Protein AF-A0A059LPT0-F1 (afdb_monomer_lite)

Structure (mmCIF, N/CA/C/O backbone):
data_AF-A0A059LPT0-F1
#
_entry.id   AF-A0A059LPT0-F1
#
loop_
_atom_site.group_PDB
_atom_site.id
_atom_site.type_symbol
_atom_site.label_atom_id
_atom_site.label_alt_id
_atom_site.label_comp_id
_atom_site.label_asym_id
_atom_site.label_entity_id
_atom_site.label_seq_id
_atom_site.pdbx_PDB_ins_code
_atom_site.Cartn_x
_atom_site.Cartn_y
_atom_site.Cartn_z
_atom_site.occupancy
_atom_site.B_iso_or_equiv
_atom_site.auth_seq_id
_atom_site.auth_comp_id
_atom_site.auth_asym_id
_atom_site.auth_atom_id
_atom_site.pdbx_PDB_model_num
ATOM 1 N N . ARG A 1 1 ? 20.132 -12.603 4.589 1.00 50.97 1 ARG A N 1
ATOM 2 C CA . ARG A 1 1 ? 19.919 -12.322 3.145 1.00 50.97 1 ARG A CA 1
ATOM 3 C C . ARG A 1 1 ? 18.981 -11.129 3.026 1.00 50.97 1 ARG A C 1
ATOM 5 O O . ARG A 1 1 ? 18.041 -11.072 3.808 1.00 50.97 1 ARG A O 1
ATOM 12 N N . ARG A 1 2 ? 19.249 -10.181 2.118 1.00 60.22 2 ARG A N 1
ATOM 13 C CA . ARG A 1 2 ? 18.289 -9.106 1.809 1.00 60.22 2 ARG A CA 1
ATOM 14 C C . ARG A 1 2 ? 17.026 -9.736 1.197 1.00 60.22 2 ARG A C 1
ATOM 16 O O . ARG A 1 2 ? 17.188 -10.686 0.426 1.00 60.22 2 ARG A O 1
ATOM 23 N N . PRO A 1 3 ? 15.814 -9.301 1.574 1.00 64.12 3 PRO A N 1
ATOM 24 C CA . PRO A 1 3 ? 14.598 -9.810 0.954 1.00 64.12 3 PRO A CA 1
ATOM 25 C C . PRO A 1 3 ? 14.609 -9.457 -0.539 1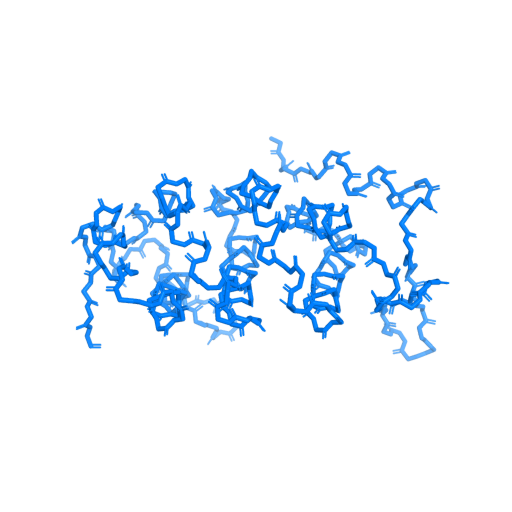.00 64.12 3 PRO A C 1
ATOM 27 O O . PRO A 1 3 ? 15.073 -8.388 -0.922 1.00 64.12 3 PRO A O 1
ATOM 30 N N . ARG A 1 4 ? 14.160 -10.393 -1.373 1.00 75.44 4 ARG A N 1
ATOM 31 C CA . ARG A 1 4 ? 13.945 -10.211 -2.811 1.00 75.44 4 ARG A CA 1
ATOM 32 C C . ARG A 1 4 ? 12.543 -10.698 -3.126 1.00 75.44 4 ARG A C 1
ATOM 34 O O . ARG A 1 4 ? 12.090 -11.663 -2.505 1.00 75.44 4 ARG A O 1
ATOM 41 N N . SER A 1 5 ? 11.884 -10.027 -4.057 1.00 83.56 5 SER A N 1
ATOM 42 C CA . SER A 1 5 ? 10.592 -10.466 -4.563 1.00 83.56 5 SER A CA 1
ATOM 43 C C . SER A 1 5 ? 10.784 -11.802 -5.276 1.00 83.56 5 SER A C 1
ATOM 45 O O . SER A 1 5 ? 11.776 -12.012 -5.982 1.00 83.56 5 SER A O 1
ATOM 47 N N . VAL A 1 6 ? 9.880 -12.749 -5.037 1.00 79.25 6 VAL A N 1
ATOM 48 C CA . VAL A 1 6 ? 9.962 -14.068 -5.683 1.00 79.25 6 VAL A CA 1
ATOM 49 C C . VAL A 1 6 ? 9.180 -14.048 -6.990 1.00 79.25 6 VAL A C 1
ATOM 51 O O . VAL A 1 6 ? 9.610 -14.658 -7.969 1.00 79.25 6 VAL A O 1
ATOM 54 N N . LEU A 1 7 ? 8.049 -13.341 -7.020 1.00 91.62 7 LEU A N 1
ATOM 55 C CA . LEU A 1 7 ? 7.150 -13.323 -8.163 1.00 91.62 7 LEU A CA 1
ATOM 56 C C . LEU A 1 7 ? 7.434 -12.131 -9.076 1.00 91.62 7 LEU A C 1
ATOM 58 O O . LEU A 1 7 ? 7.621 -12.332 -10.274 1.00 91.62 7 LEU A O 1
ATOM 62 N N . PHE A 1 8 ? 7.526 -10.918 -8.523 1.00 95.69 8 PHE A N 1
ATOM 63 C CA . PHE A 1 8 ? 7.706 -9.694 -9.313 1.00 95.69 8 PHE A CA 1
ATOM 64 C C . PHE A 1 8 ? 8.968 -9.730 -10.183 1.00 95.69 8 PHE A C 1
ATOM 66 O O . PHE A 1 8 ? 8.874 -9.642 -11.407 1.00 95.69 8 PHE A O 1
ATOM 73 N N . ARG A 1 9 ? 10.145 -9.930 -9.569 1.00 93.62 9 ARG A N 1
ATOM 74 C CA . ARG A 1 9 ? 11.428 -9.985 -10.288 1.00 93.62 9 ARG A CA 1
ATOM 75 C C . ARG A 1 9 ? 11.430 -11.088 -11.350 1.00 93.62 9 ARG A C 1
ATOM 77 O O . ARG A 1 9 ? 11.819 -10.838 -12.481 1.00 93.62 9 ARG A O 1
ATOM 84 N N . LYS A 1 10 ? 10.903 -12.274 -11.025 1.00 93.81 10 LYS A N 1
ATOM 85 C CA . LYS A 1 10 ? 10.808 -13.397 -11.971 1.00 93.81 10 LYS A CA 1
ATOM 86 C C . LYS A 1 10 ? 9.960 -13.060 -13.201 1.00 93.81 10 LYS A C 1
ATOM 88 O O . LYS A 1 10 ? 10.342 -13.430 -14.307 1.00 93.81 10 LYS A O 1
ATOM 93 N N . LEU A 1 11 ? 8.806 -12.419 -13.018 1.00 95.31 11 LEU A N 1
ATOM 94 C CA . LEU A 1 11 ? 7.931 -12.042 -14.131 1.00 95.31 11 LEU A CA 1
ATOM 95 C C . LEU A 1 11 ? 8.531 -10.905 -14.958 1.00 95.31 11 LEU A C 1
ATOM 97 O O . LEU A 1 11 ? 8.422 -10.921 -16.182 1.00 95.31 11 LEU A O 1
ATOM 101 N N . TYR A 1 12 ? 9.213 -9.957 -14.314 1.00 94.44 12 TYR A N 1
ATOM 102 C CA . TYR A 1 12 ? 9.930 -8.910 -15.031 1.00 94.44 12 TYR A CA 1
ATOM 103 C C . TYR A 1 12 ? 11.067 -9.479 -15.892 1.00 94.44 12 TYR A C 1
ATOM 105 O O . TYR A 1 12 ? 11.123 -9.196 -17.086 1.00 94.44 12 TYR A O 1
ATOM 113 N N . ASP A 1 13 ? 11.918 -10.339 -15.324 1.00 93.31 13 ASP A N 1
ATOM 114 C CA . ASP A 1 13 ? 13.075 -10.928 -16.017 1.00 93.31 13 ASP A CA 1
ATOM 115 C C . ASP A 1 13 ? 12.663 -11.791 -17.221 1.00 93.31 13 ASP A C 1
ATOM 117 O O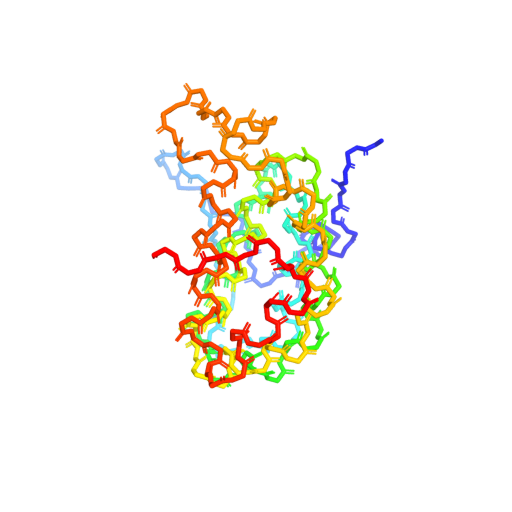 . ASP A 1 13 ? 13.411 -11.929 -18.187 1.00 93.31 13 ASP A O 1
ATOM 121 N N . ARG A 1 14 ? 11.450 -12.355 -17.182 1.00 94.81 14 ARG A N 1
ATOM 122 C CA . ARG A 1 14 ? 10.852 -13.130 -18.279 1.00 94.81 14 ARG A CA 1
ATOM 123 C C . ARG A 1 14 ? 10.099 -12.283 -19.305 1.00 94.81 14 ARG A C 1
ATOM 125 O O . ARG A 1 14 ? 9.623 -12.837 -20.288 1.00 94.81 14 ARG A O 1
ATOM 132 N N . ALA A 1 15 ? 10.003 -10.971 -19.087 1.00 92.56 15 ALA A N 1
ATOM 133 C CA . ALA A 1 15 ? 9.173 -10.051 -19.861 1.00 92.56 15 ALA A CA 1
ATOM 134 C C . ALA A 1 15 ? 7.668 -10.409 -19.860 1.00 92.56 15 ALA A C 1
ATOM 136 O O . ALA A 1 15 ? 6.957 -10.079 -20.806 1.00 92.56 15 ALA A O 1
ATOM 137 N N . ASP A 1 16 ? 7.186 -11.037 -18.780 1.00 93.94 16 ASP A N 1
ATOM 138 C CA . ASP A 1 16 ? 5.772 -11.388 -18.570 1.00 93.94 16 ASP A CA 1
ATOM 139 C C . ASP A 1 16 ? 4.955 -10.199 -18.006 1.00 93.94 16 ASP A C 1
ATOM 141 O O . ASP A 1 16 ? 3.725 -10.240 -17.980 1.00 93.94 16 ASP A O 1
ATOM 145 N N . LEU A 1 17 ? 5.614 -9.135 -17.521 1.00 95.19 17 LEU A N 1
ATOM 146 C CA . LEU A 1 17 ? 4.934 -7.927 -17.035 1.00 95.19 17 LEU A CA 1
ATOM 147 C C . LEU A 1 17 ? 4.571 -6.971 -18.184 1.00 95.19 17 LEU A C 1
ATOM 149 O O . LEU A 1 17 ? 5.383 -6.773 -19.090 1.00 95.19 17 LEU A O 1
ATOM 153 N N . PRO A 1 18 ? 3.418 -6.274 -18.110 1.00 95.25 18 PRO A N 1
ATOM 154 C CA . PRO A 1 18 ? 2.966 -5.322 -19.128 1.00 95.25 18 PRO A CA 1
ATOM 155 C C . PRO A 1 18 ? 3.713 -3.974 -19.074 1.00 95.25 18 PRO A C 1
ATOM 157 O O . PRO A 1 18 ? 3.156 -2.916 -19.368 1.00 95.25 18 PRO A O 1
ATOM 160 N N . CYS A 1 19 ? 4.982 -3.982 -18.673 1.00 94.25 19 CYS A N 1
ATOM 161 C CA . CYS A 1 19 ? 5.815 -2.797 -18.550 1.00 94.25 19 CYS A CA 1
ATOM 162 C C . CYS A 1 19 ? 7.284 -3.118 -18.831 1.00 94.25 19 CYS A C 1
ATOM 164 O O . CYS A 1 19 ? 7.759 -4.229 -18.593 1.00 94.25 19 CYS A O 1
ATOM 166 N N . LYS A 1 20 ? 8.025 -2.114 -19.289 1.00 92.56 20 LYS A N 1
ATOM 167 C CA . LYS A 1 20 ? 9.465 -2.163 -19.534 1.00 92.56 20 LYS A CA 1
ATOM 168 C C . LYS A 1 20 ? 10.126 -0.911 -18.980 1.00 92.56 20 LYS A C 1
ATOM 170 O O . LYS A 1 20 ? 9.469 0.104 -18.739 1.00 92.56 20 LYS A O 1
ATOM 175 N N . VAL A 1 21 ? 11.438 -0.982 -18.805 1.00 92.50 21 VAL A N 1
ATOM 176 C CA . VAL A 1 21 ? 12.236 0.216 -18.569 1.00 92.50 21 VAL A CA 1
ATOM 177 C C . VAL A 1 21 ? 12.268 1.060 -19.836 1.00 92.50 21 VAL A C 1
ATOM 179 O O . VAL A 1 21 ? 12.565 0.556 -20.918 1.00 92.50 21 VAL A O 1
ATOM 182 N N . ASP A 1 22 ? 11.975 2.344 -19.676 1.00 86.75 22 ASP A N 1
ATOM 183 C CA . ASP A 1 22 ? 12.242 3.360 -20.679 1.00 86.75 22 ASP A CA 1
ATOM 184 C C . ASP A 1 22 ? 13.547 4.074 -20.346 1.00 86.75 22 ASP A C 1
ATOM 186 O O . ASP A 1 22 ? 13.738 4.538 -19.217 1.00 86.75 22 ASP A O 1
ATOM 190 N N . HIS A 1 23 ? 14.437 4.161 -21.325 1.00 80.75 23 HIS A N 1
ATOM 191 C CA . HIS A 1 23 ? 15.659 4.944 -21.221 1.00 80.75 23 HIS A CA 1
ATOM 192 C C . HIS A 1 23 ? 15.461 6.208 -22.050 1.00 80.75 23 HIS A C 1
ATOM 194 O O . HIS A 1 23 ? 15.688 6.212 -23.260 1.00 80.75 23 HIS A O 1
ATOM 200 N N . ASP A 1 24 ? 15.015 7.281 -21.399 1.00 69.62 24 ASP A N 1
ATOM 201 C CA . ASP A 1 24 ? 14.954 8.585 -22.050 1.00 69.62 24 ASP A CA 1
ATOM 202 C C . ASP A 1 24 ? 16.382 9.094 -22.336 1.00 69.62 24 ASP A C 1
ATOM 204 O O . ASP A 1 24 ? 17.322 8.855 -21.568 1.00 69.62 24 ASP A O 1
ATOM 208 N N . ARG A 1 25 ? 16.542 9.853 -23.425 1.00 55.53 25 ARG A N 1
ATOM 209 C CA . ARG A 1 25 ? 17.797 10.504 -23.835 1.00 55.53 25 ARG A CA 1
ATOM 210 C C . ARG A 1 25 ? 18.350 11.445 -22.761 1.00 55.53 25 ARG A C 1
ATOM 212 O O . ARG A 1 25 ? 19.548 11.704 -22.752 1.00 55.53 25 ARG A O 1
ATOM 219 N N . ALA A 1 26 ? 17.508 11.916 -21.838 1.00 68.25 26 ALA A N 1
ATOM 220 C CA . ALA A 1 26 ? 17.904 12.733 -20.690 1.00 68.25 26 ALA A CA 1
ATOM 221 C C . ALA A 1 26 ? 18.516 11.935 -19.512 1.00 68.25 26 ALA A C 1
ATOM 223 O O . ALA A 1 26 ? 18.704 12.497 -18.433 1.00 68.25 26 ALA A O 1
ATOM 224 N N . GLY A 1 27 ? 18.783 10.631 -19.669 1.00 62.72 27 GLY A N 1
ATOM 225 C CA . GLY A 1 27 ? 19.369 9.784 -18.619 1.00 62.72 27 GLY A CA 1
ATOM 226 C C . GLY A 1 27 ? 18.395 9.411 -17.497 1.00 62.72 27 GLY A C 1
ATOM 227 O O . GLY A 1 27 ? 18.809 8.884 -16.464 1.00 62.72 27 GLY A O 1
ATOM 228 N N . ARG A 1 28 ? 17.095 9.679 -17.678 1.00 64.62 28 ARG A N 1
ATOM 229 C CA . ARG A 1 28 ? 16.048 9.293 -16.729 1.00 64.62 28 ARG A CA 1
ATOM 230 C C . ARG A 1 28 ? 15.521 7.912 -17.089 1.00 64.62 28 ARG A C 1
ATOM 232 O O . ARG A 1 28 ? 14.998 7.703 -18.181 1.00 64.62 28 ARG A O 1
ATOM 239 N N . THR A 1 29 ? 15.617 6.993 -16.138 1.00 76.31 29 THR A N 1
ATOM 240 C CA . THR A 1 29 ? 14.964 5.688 -16.221 1.00 76.31 29 THR A CA 1
ATOM 241 C C . THR A 1 29 ? 13.484 5.856 -15.873 1.00 76.31 29 THR A C 1
ATOM 243 O O . THR A 1 29 ? 13.129 6.445 -14.842 1.00 76.31 29 THR A O 1
ATOM 246 N N . GLY A 1 30 ? 12.609 5.400 -16.764 1.00 83.12 30 GLY A N 1
ATOM 247 C CA . GLY A 1 30 ? 11.161 5.460 -16.615 1.00 83.12 30 GLY A CA 1
ATOM 248 C C . GLY A 1 30 ? 10.498 4.091 -16.694 1.00 83.12 30 GLY A C 1
ATOM 249 O O . GLY A 1 30 ? 11.118 3.105 -17.082 1.00 83.12 30 GLY A O 1
ATOM 250 N N . LEU A 1 31 ? 9.221 4.036 -16.322 1.00 89.81 31 LEU A N 1
ATOM 251 C CA . LEU A 1 31 ? 8.358 2.902 -16.635 1.00 89.81 31 LEU A CA 1
ATOM 252 C C . LEU A 1 31 ? 7.620 3.231 -17.935 1.00 89.81 31 LEU A C 1
ATOM 254 O O . LEU A 1 31 ? 6.928 4.246 -17.997 1.00 89.81 31 LEU A O 1
ATOM 258 N N . ARG A 1 32 ? 7.741 2.361 -18.940 1.00 93.44 32 ARG A N 1
ATOM 259 C CA . ARG A 1 32 ? 6.924 2.377 -20.157 1.00 93.44 32 ARG A CA 1
ATOM 260 C C . ARG A 1 32 ? 5.989 1.179 -20.162 1.00 93.44 32 ARG A C 1
ATOM 262 O O . ARG A 1 32 ? 6.438 0.036 -20.108 1.00 93.44 32 ARG A O 1
ATOM 269 N N . TRP A 1 33 ? 4.695 1.443 -20.256 1.00 94.94 33 TRP A N 1
ATOM 270 C CA . TRP A 1 33 ? 3.677 0.406 -20.370 1.00 94.94 33 TRP A CA 1
ATOM 271 C C . TRP A 1 33 ? 3.651 -0.191 -21.781 1.00 94.94 33 TRP A C 1
ATOM 273 O O . TRP A 1 33 ? 3.804 0.528 -22.770 1.00 94.94 33 TRP A O 1
ATOM 283 N N . THR A 1 34 ? 3.483 -1.510 -21.881 1.00 94.81 34 THR A N 1
ATOM 284 C CA . THR A 1 34 ? 3.241 -2.202 -23.161 1.00 94.81 34 THR A CA 1
ATOM 285 C C . THR A 1 34 ? 1.756 -2.419 -23.432 1.00 94.81 34 THR A C 1
ATOM 287 O O . THR A 1 34 ? 1.388 -2.661 -24.576 1.00 94.81 34 THR A O 1
ATOM 290 N N . LEU A 1 35 ? 0.921 -2.319 -22.396 1.00 95.00 35 LEU A N 1
ATOM 291 C CA . LEU A 1 35 ? -0.539 -2.334 -22.446 1.00 95.00 35 LEU A CA 1
ATOM 292 C C . LEU A 1 35 ? -1.069 -1.175 -21.601 1.00 95.00 35 LEU A C 1
ATOM 294 O O . LEU A 1 35 ? -0.430 -0.807 -20.620 1.00 95.00 35 LEU A O 1
ATOM 298 N N . ASP A 1 36 ? -2.222 -0.617 -21.959 1.00 95.56 36 ASP A N 1
ATOM 299 C CA . ASP A 1 36 ? -2.851 0.450 -21.176 1.00 95.56 36 ASP A CA 1
ATOM 300 C C . ASP A 1 36 ? -3.185 -0.054 -19.756 1.00 95.56 36 ASP A C 1
ATOM 302 O O . ASP A 1 36 ? -3.920 -1.043 -19.640 1.00 95.56 36 ASP A O 1
ATOM 306 N N . PRO A 1 37 ? -2.688 0.596 -18.682 1.00 95.56 37 PRO A N 1
ATOM 307 C CA . PRO A 1 37 ? -3.026 0.251 -17.303 1.00 95.56 37 PRO A CA 1
ATOM 308 C C . PRO A 1 37 ? -4.521 0.076 -17.035 1.00 95.56 37 PRO A C 1
ATOM 310 O O . PRO A 1 37 ? -4.882 -0.819 -16.278 1.00 95.56 37 PRO A O 1
ATOM 313 N N . ALA A 1 38 ? -5.387 0.864 -17.682 1.00 95.00 38 ALA A N 1
ATOM 314 C CA . ALA A 1 38 ? -6.840 0.792 -17.497 1.00 95.00 38 ALA 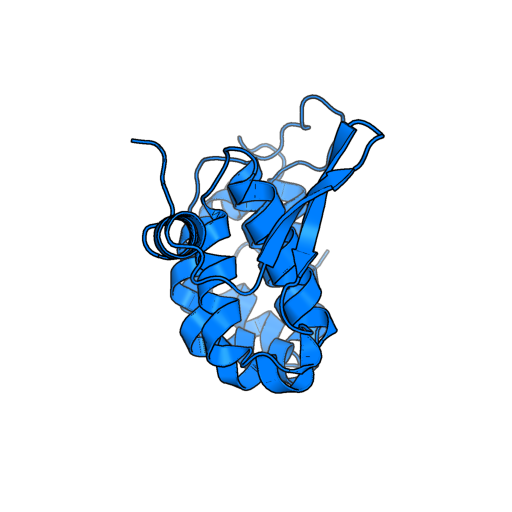A CA 1
ATOM 315 C C . ALA A 1 38 ? -7.470 -0.495 -18.054 1.00 95.00 38 ALA A C 1
ATOM 317 O O . ALA A 1 38 ? -8.607 -0.822 -17.726 1.00 95.00 38 ALA A O 1
ATOM 318 N N . THR A 1 39 ? -6.738 -1.236 -18.889 1.00 95.75 39 THR A N 1
ATOM 319 C CA . THR A 1 39 ? -7.183 -2.513 -19.472 1.00 95.75 39 THR A CA 1
ATOM 320 C C . THR A 1 39 ? -6.674 -3.733 -18.704 1.00 95.75 39 THR A C 1
ATOM 322 O O . THR A 1 39 ? -7.035 -4.864 -19.029 1.00 95.75 39 THR A O 1
ATOM 325 N N . LEU A 1 40 ? -5.812 -3.529 -17.703 1.00 96.38 40 LEU A N 1
ATOM 326 C CA . LEU A 1 40 ? -5.202 -4.608 -16.934 1.00 96.38 40 LEU A CA 1
ATOM 327 C C . LEU A 1 40 ? -6.131 -5.085 -15.814 1.00 96.38 40 LEU A C 1
ATOM 329 O O . LEU A 1 40 ? -6.756 -4.289 -15.120 1.00 96.38 40 LEU A O 1
ATOM 333 N N . ASP A 1 41 ? -6.146 -6.396 -15.566 1.00 95.62 41 ASP A N 1
ATOM 334 C CA . ASP A 1 41 ? -6.801 -6.955 -14.381 1.00 95.62 41 ASP A CA 1
ATOM 335 C C . ASP A 1 41 ? -6.022 -6.551 -13.117 1.00 95.62 41 ASP A C 1
ATOM 337 O O . ASP A 1 41 ? -4.988 -7.140 -12.774 1.00 95.62 41 ASP A O 1
ATOM 341 N N . VAL A 1 42 ? -6.531 -5.543 -12.404 1.00 96.06 42 VAL A N 1
ATOM 342 C CA . VAL A 1 42 ? -5.921 -5.041 -11.166 1.00 96.06 42 VAL A CA 1
ATOM 343 C C . VAL A 1 42 ? -5.820 -6.129 -10.092 1.00 96.06 42 VAL A C 1
ATOM 345 O O . VAL A 1 42 ? -4.836 -6.169 -9.354 1.00 96.06 42 VAL A O 1
ATOM 348 N N . SER A 1 43 ? -6.767 -7.073 -10.034 1.00 94.56 43 SER A N 1
ATOM 349 C CA . SER A 1 43 ? -6.769 -8.169 -9.053 1.00 94.56 43 SER A CA 1
ATOM 350 C C . SER A 1 43 ? -5.683 -9.210 -9.323 1.00 94.56 43 SER A C 1
ATOM 352 O O . SER A 1 43 ? -5.295 -9.957 -8.414 1.00 94.56 43 SER A O 1
ATOM 354 N N . PHE A 1 44 ? -5.178 -9.261 -10.556 1.00 95.44 44 PHE A N 1
ATOM 355 C CA . PHE A 1 44 ? -4.036 -10.079 -10.943 1.00 95.44 44 PHE A CA 1
ATOM 356 C C . PHE A 1 44 ? -2.711 -9.318 -10.818 1.00 95.44 44 PHE A C 1
ATOM 358 O O . PHE A 1 44 ? -1.779 -9.816 -10.184 1.00 95.44 44 PHE A O 1
ATOM 365 N N . PHE A 1 45 ? -2.618 -8.111 -11.383 1.00 97.00 45 PHE A N 1
ATOM 366 C CA . PHE A 1 45 ? -1.346 -7.393 -11.499 1.00 97.00 45 PHE A CA 1
ATOM 367 C C . PHE A 1 45 ? -0.946 -6.622 -10.240 1.00 97.00 45 PHE A C 1
ATOM 369 O O . PHE A 1 45 ? 0.233 -6.624 -9.885 1.00 97.00 45 PHE A O 1
ATOM 376 N N . LEU A 1 46 ? -1.881 -5.999 -9.519 1.00 97.69 46 LEU A N 1
ATOM 377 C CA . LEU A 1 46 ? -1.541 -5.200 -8.336 1.00 97.69 46 LEU A CA 1
ATOM 378 C C . LEU A 1 46 ? -0.822 -6.016 -7.242 1.00 97.69 46 LEU A C 1
ATOM 380 O O . LEU A 1 46 ? 0.206 -5.540 -6.754 1.00 97.69 46 LEU A O 1
ATOM 384 N N . PRO A 1 47 ? -1.242 -7.254 -6.888 1.00 97.00 47 PRO A N 1
ATOM 385 C CA . PRO A 1 47 ? -0.489 -8.085 -5.945 1.00 97.00 47 PRO A CA 1
ATOM 386 C C . PRO A 1 47 ? 0.960 -8.337 -6.381 1.00 97.00 47 PRO A C 1
ATOM 388 O O . PRO A 1 47 ? 1.855 -8.380 -5.538 1.00 97.00 47 PRO A O 1
ATOM 391 N N . ILE A 1 48 ? 1.201 -8.477 -7.690 1.00 97.56 48 ILE A N 1
ATOM 392 C CA . ILE A 1 48 ? 2.534 -8.706 -8.258 1.00 97.56 48 ILE A CA 1
ATOM 393 C C . ILE A 1 48 ? 3.402 -7.460 -8.073 1.00 97.56 48 ILE A C 1
ATOM 395 O O . ILE A 1 48 ? 4.530 -7.564 -7.603 1.00 97.56 48 ILE A O 1
ATOM 399 N N . PHE A 1 49 ? 2.888 -6.267 -8.375 1.00 98.00 49 PHE A N 1
ATOM 400 C CA . PHE A 1 49 ? 3.653 -5.036 -8.163 1.00 98.00 49 PHE A CA 1
ATOM 401 C C . PHE A 1 49 ? 3.905 -4.748 -6.673 1.00 98.00 49 PHE A C 1
ATOM 403 O O . PHE A 1 49 ? 4.996 -4.288 -6.330 1.00 98.00 49 PHE A O 1
ATOM 410 N N . ILE A 1 50 ? 2.961 -5.086 -5.782 1.00 98.00 50 ILE A N 1
ATOM 411 C CA . ILE A 1 50 ? 3.140 -4.985 -4.321 1.00 98.00 50 ILE A CA 1
ATOM 412 C C . ILE A 1 50 ? 4.172 -6.003 -3.799 1.00 98.00 50 ILE A C 1
ATOM 414 O O . ILE A 1 50 ? 4.935 -5.667 -2.895 1.00 98.00 50 ILE A O 1
ATOM 418 N N . ASP A 1 51 ? 4.283 -7.207 -4.379 1.00 96.81 51 ASP A N 1
ATOM 419 C CA . ASP A 1 51 ? 5.386 -8.148 -4.078 1.00 96.81 51 ASP A CA 1
ATOM 420 C C . ASP A 1 51 ? 6.760 -7.511 -4.360 1.00 96.81 51 ASP A C 1
ATOM 422 O O . ASP A 1 51 ? 7.721 -7.728 -3.624 1.00 96.81 51 ASP A O 1
ATOM 426 N N . GLY A 1 52 ? 6.835 -6.634 -5.365 1.00 96.81 52 GLY A N 1
ATOM 427 C CA . GLY A 1 52 ? 8.020 -5.839 -5.693 1.00 96.81 52 GLY A CA 1
ATOM 428 C C . GLY A 1 52 ? 8.415 -4.783 -4.648 1.00 96.81 52 GLY A C 1
ATOM 429 O O . GLY A 1 52 ? 9.509 -4.226 -4.736 1.00 96.81 52 GLY A O 1
ATOM 430 N N . LEU A 1 53 ? 7.599 -4.511 -3.618 1.00 96.81 53 LEU A N 1
ATOM 431 C CA . LEU A 1 53 ? 7.926 -3.515 -2.584 1.00 96.81 53 LEU A CA 1
ATOM 432 C C . LEU A 1 53 ? 9.180 -3.857 -1.775 1.00 96.81 53 LEU A C 1
ATOM 434 O O . LEU A 1 53 ? 9.763 -2.976 -1.150 1.00 96.81 53 LEU A O 1
ATOM 438 N N . VAL A 1 54 ? 9.610 -5.118 -1.767 1.00 94.69 54 VAL A N 1
ATOM 439 C CA . VAL A 1 54 ? 10.855 -5.527 -1.098 1.00 94.69 54 VAL A CA 1
ATOM 440 C C . VAL A 1 54 ? 12.100 -5.323 -1.968 1.00 94.69 54 VAL A C 1
ATOM 442 O O . VAL A 1 54 ? 13.217 -5.490 -1.482 1.00 94.69 54 VAL A O 1
ATOM 445 N N . GLU A 1 55 ? 11.930 -4.975 -3.246 1.00 94.44 55 GLU A N 1
ATOM 446 C CA . GLU A 1 55 ? 13.035 -4.692 -4.159 1.00 94.44 55 GLU A CA 1
ATOM 447 C C . GLU A 1 55 ? 13.657 -3.328 -3.862 1.00 94.44 55 GLU A C 1
ATOM 449 O O . GLU A 1 55 ? 12.963 -2.316 -3.784 1.00 94.44 55 GLU A O 1
ATOM 454 N N . ILE A 1 56 ? 14.983 -3.301 -3.733 1.00 90.88 56 ILE A N 1
ATOM 455 C CA . ILE A 1 56 ? 15.771 -2.087 -3.457 1.00 90.88 56 ILE A CA 1
ATOM 456 C C . ILE A 1 56 ? 16.692 -1.698 -4.620 1.00 90.88 56 ILE A C 1
ATOM 458 O O . ILE A 1 56 ? 17.221 -0.592 -4.643 1.00 90.88 56 ILE A O 1
ATOM 462 N N . GLU A 1 57 ? 16.914 -2.620 -5.557 1.00 91.38 57 GLU A N 1
ATOM 463 C CA . GLU A 1 57 ? 17.780 -2.430 -6.720 1.00 91.38 57 GLU A CA 1
ATOM 464 C C . GLU A 1 57 ? 16.966 -1.805 -7.861 1.00 91.38 57 GLU A C 1
ATOM 466 O O . GLU A 1 57 ? 15.842 -2.232 -8.140 1.00 91.38 57 GLU A O 1
ATOM 471 N N . GLU A 1 58 ? 17.534 -0.812 -8.544 1.00 90.69 58 GLU A N 1
ATOM 472 C CA . GLU A 1 58 ? 16.975 -0.342 -9.813 1.00 90.69 58 GLU A CA 1
ATOM 473 C C . GLU A 1 58 ? 17.265 -1.361 -10.929 1.00 90.69 58 GLU A C 1
ATOM 475 O O . GLU A 1 58 ? 18.333 -1.979 -10.918 1.00 90.69 58 GLU A O 1
ATOM 480 N N . PRO A 1 59 ? 16.346 -1.560 -11.893 1.00 92.25 59 PRO A N 1
ATOM 481 C CA . PRO A 1 59 ? 15.089 -0.824 -12.099 1.00 92.25 59 PRO A CA 1
ATOM 482 C C . PRO A 1 59 ? 13.876 -1.375 -11.322 1.00 92.25 59 PRO A C 1
ATOM 484 O O . PRO A 1 59 ? 12.793 -0.795 -11.385 1.00 92.25 59 PRO A O 1
ATOM 487 N N . TYR A 1 60 ? 14.019 -2.500 -10.613 1.00 94.19 60 TYR A N 1
ATOM 488 C CA . TYR A 1 60 ? 12.903 -3.214 -9.977 1.00 94.19 60 TYR A CA 1
ATOM 489 C C . TYR A 1 60 ? 12.136 -2.350 -8.975 1.00 94.19 60 TYR A C 1
ATOM 491 O O . TYR A 1 60 ? 10.905 -2.363 -8.963 1.00 94.19 60 TYR A O 1
ATOM 499 N N . ARG A 1 61 ? 12.864 -1.576 -8.162 1.00 94.44 61 ARG A N 1
ATOM 500 C CA . ARG A 1 61 ? 12.278 -0.654 -7.186 1.00 94.44 61 ARG A CA 1
ATOM 501 C C . ARG A 1 61 ? 11.362 0.368 -7.864 1.00 94.44 61 ARG A C 1
ATOM 503 O O . ARG A 1 61 ? 10.186 0.446 -7.516 1.00 94.44 61 ARG A O 1
ATOM 510 N N . MET A 1 62 ? 11.878 1.115 -8.845 1.00 94.50 62 MET A N 1
ATOM 511 C CA . MET A 1 62 ? 11.097 2.109 -9.587 1.00 94.50 62 MET A CA 1
ATOM 512 C C . MET A 1 62 ? 9.897 1.476 -10.297 1.00 94.50 62 MET A C 1
ATOM 514 O O . MET A 1 62 ? 8.809 2.051 -10.273 1.00 94.50 62 MET A O 1
ATOM 518 N N . LEU A 1 63 ? 10.076 0.315 -10.934 1.00 95.81 63 LEU A N 1
ATOM 519 C CA . LEU A 1 63 ? 8.996 -0.364 -11.651 1.00 95.81 63 LEU A CA 1
ATOM 520 C C . LEU A 1 63 ? 7.867 -0.797 -10.712 1.00 95.81 63 LEU A C 1
ATOM 522 O O . LEU A 1 63 ? 6.701 -0.606 -11.046 1.00 95.81 63 LEU A O 1
ATOM 526 N N . SER A 1 64 ? 8.209 -1.335 -9.539 1.00 96.94 64 SER A N 1
ATOM 527 C CA . SER A 1 64 ? 7.239 -1.676 -8.496 1.00 96.94 64 SER A CA 1
ATOM 528 C C . SER A 1 64 ? 6.451 -0.440 -8.061 1.00 96.94 64 SER A C 1
ATOM 530 O O . SER A 1 64 ? 5.226 -0.450 -8.139 1.00 96.94 64 SER A O 1
ATOM 532 N N . ASP A 1 65 ? 7.136 0.650 -7.702 1.00 96.44 65 ASP A N 1
ATOM 533 C CA . ASP A 1 65 ? 6.479 1.866 -7.204 1.00 96.44 65 ASP A CA 1
ATOM 534 C C . ASP A 1 65 ? 5.557 2.503 -8.246 1.00 96.44 65 ASP A C 1
ATOM 536 O O . ASP A 1 65 ? 4.390 2.776 -7.968 1.00 96.44 65 ASP A O 1
ATOM 540 N N . ARG A 1 66 ? 6.055 2.697 -9.472 1.00 96.06 66 ARG A N 1
ATOM 541 C CA . ARG A 1 66 ? 5.261 3.303 -10.549 1.00 96.06 66 ARG A CA 1
ATOM 542 C C . ARG A 1 66 ? 4.125 2.396 -11.010 1.00 96.06 66 ARG A C 1
ATOM 544 O O . ARG A 1 66 ? 3.064 2.901 -11.363 1.00 96.06 66 ARG A O 1
ATOM 551 N N . GLY A 1 67 ? 4.340 1.082 -11.000 1.00 97.19 67 GLY A N 1
ATOM 552 C CA . GLY A 1 67 ? 3.321 0.095 -11.339 1.00 97.19 67 GLY A CA 1
ATOM 553 C C . GLY A 1 67 ? 2.149 0.116 -10.365 1.00 97.19 67 GLY A C 1
ATOM 554 O O . GLY A 1 67 ? 1.002 0.161 -10.799 1.00 97.19 67 GLY A O 1
ATOM 555 N N . ILE A 1 68 ? 2.432 0.168 -9.058 1.00 98.12 68 ILE A N 1
ATOM 556 C CA . ILE A 1 68 ? 1.402 0.320 -8.020 1.00 98.12 68 ILE A CA 1
ATOM 557 C C . ILE A 1 68 ? 0.614 1.609 -8.254 1.00 98.12 68 ILE A C 1
ATOM 559 O O . ILE A 1 68 ? -0.608 1.554 -8.342 1.00 98.12 68 ILE A O 1
ATOM 563 N N . THR A 1 69 ? 1.292 2.754 -8.382 1.00 97.56 69 THR A N 1
ATOM 564 C CA . THR A 1 69 ? 0.619 4.048 -8.574 1.00 97.56 69 THR A CA 1
ATOM 565 C C . THR A 1 69 ? -0.297 4.038 -9.794 1.00 97.56 69 THR A C 1
ATOM 567 O O . THR A 1 69 ? -1.475 4.350 -9.659 1.00 97.56 69 THR A O 1
ATOM 570 N N . ALA A 1 70 ? 0.203 3.607 -10.954 1.00 97.06 70 ALA A N 1
ATOM 571 C CA . ALA A 1 70 ? -0.585 3.618 -12.183 1.00 97.06 70 ALA A CA 1
ATOM 572 C C . ALA A 1 70 ? -1.806 2.688 -12.115 1.00 97.06 70 ALA A C 1
ATOM 574 O O . ALA A 1 70 ? -2.874 3.057 -12.586 1.00 97.06 70 ALA A O 1
ATOM 575 N N . LEU A 1 71 ? -1.674 1.497 -11.518 1.00 97.69 71 LEU A N 1
ATOM 576 C CA . LEU A 1 71 ? -2.798 0.563 -11.385 1.00 97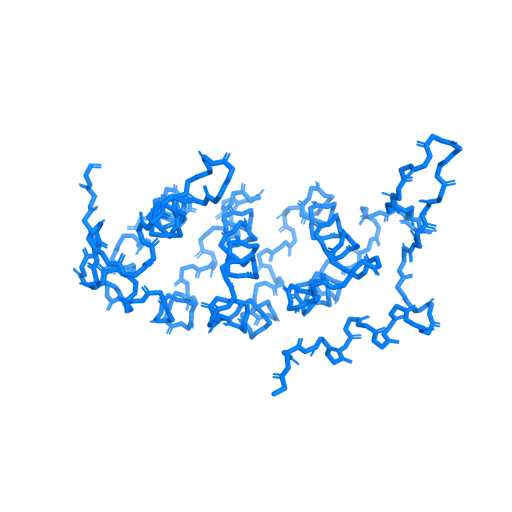.69 71 LEU A CA 1
ATOM 577 C C . LEU A 1 71 ? -3.878 1.083 -10.427 1.00 97.69 71 LEU A C 1
ATOM 579 O O . LEU A 1 71 ? -5.063 0.884 -10.680 1.00 97.69 71 LEU A O 1
ATOM 583 N N . LEU A 1 72 ? -3.484 1.762 -9.345 1.00 97.69 72 LEU A N 1
ATOM 584 C CA . LEU A 1 72 ? -4.440 2.381 -8.422 1.00 97.69 72 LEU A CA 1
ATOM 585 C C . LEU A 1 72 ? -5.174 3.565 -9.057 1.00 97.69 72 LEU A C 1
ATOM 587 O O . LEU A 1 72 ? -6.356 3.753 -8.788 1.00 97.69 72 LEU A O 1
ATOM 591 N N . GLU A 1 73 ? -4.486 4.354 -9.884 1.00 96.44 73 GLU A N 1
ATOM 592 C CA . GLU A 1 73 ? -5.080 5.485 -10.607 1.00 96.44 73 GLU A CA 1
ATOM 593 C C . GLU A 1 73 ? -5.997 5.027 -11.749 1.00 96.44 73 GLU A C 1
ATOM 595 O O . GLU A 1 73 ? -7.014 5.666 -12.008 1.00 96.44 73 GLU A O 1
ATOM 600 N N . ALA A 1 74 ? -5.665 3.917 -12.412 1.00 96.44 74 ALA A N 1
ATOM 601 C CA . ALA A 1 74 ? -6.410 3.418 -13.563 1.00 96.44 74 ALA A CA 1
ATOM 602 C C . ALA A 1 74 ? -7.707 2.677 -13.190 1.00 96.44 74 ALA A C 1
ATOM 604 O O . ALA A 1 74 ? -8.697 2.787 -13.913 1.00 96.44 74 ALA A O 1
ATOM 605 N N . SER A 1 75 ? -7.723 1.946 -12.067 1.00 95.25 75 SER A N 1
ATOM 606 C CA . SER A 1 75 ? -8.862 1.094 -11.676 1.00 95.25 75 SER A CA 1
ATOM 607 C C . SER A 1 75 ? -9.233 1.191 -10.181 1.00 95.25 75 SER A C 1
ATOM 609 O O . SER A 1 75 ? -9.353 0.158 -9.518 1.00 95.25 75 SER A O 1
ATOM 611 N N . PRO A 1 76 ? -9.437 2.396 -9.605 1.00 95.62 76 PRO A N 1
ATOM 612 C CA . PRO A 1 76 ? -9.633 2.570 -8.157 1.00 95.62 76 PRO A CA 1
ATOM 613 C C . PRO A 1 76 ? -10.875 1.851 -7.598 1.00 95.62 76 PRO A C 1
ATOM 615 O O . PRO A 1 76 ? -10.858 1.367 -6.463 1.00 95.62 76 PRO A O 1
ATOM 618 N N . GLN A 1 77 ? -11.940 1.744 -8.394 1.00 93.94 77 GLN A N 1
ATOM 619 C CA . GLN A 1 77 ? -13.176 1.027 -8.049 1.00 93.94 77 GLN A CA 1
ATOM 620 C C . GLN A 1 77 ? -12.991 -0.494 -7.893 1.00 93.94 77 GLN A C 1
ATOM 622 O O . GLN A 1 77 ? -13.681 -1.115 -7.087 1.00 93.94 77 GLN A O 1
ATOM 627 N N . ASP A 1 78 ? -12.026 -1.095 -8.592 1.00 95.38 78 ASP A N 1
ATOM 628 C CA . ASP A 1 78 ? -11.813 -2.549 -8.590 1.00 95.38 78 ASP A CA 1
ATOM 629 C C . ASP A 1 78 ? -10.831 -3.000 -7.489 1.00 95.38 78 ASP A C 1
ATOM 631 O O . ASP A 1 78 ? -10.750 -4.183 -7.141 1.00 95.38 78 ASP A O 1
ATOM 635 N N . VAL A 1 79 ? -10.106 -2.052 -6.878 1.00 97.12 79 VAL A N 1
ATOM 636 C CA . VAL A 1 79 ? -9.099 -2.319 -5.835 1.00 97.12 79 VAL A CA 1
ATOM 637 C C . VAL A 1 79 ? -9.707 -3.010 -4.617 1.00 97.12 79 VAL A C 1
ATOM 639 O O . VAL A 1 79 ? -9.062 -3.881 -4.029 1.00 97.12 79 VAL A O 1
ATOM 642 N N . ALA A 1 80 ? -10.947 -2.674 -4.245 1.00 97.00 80 ALA A N 1
ATOM 643 C CA . ALA A 1 80 ? -11.608 -3.257 -3.079 1.00 97.00 80 ALA A CA 1
ATOM 644 C C . ALA A 1 80 ? -11.694 -4.793 -3.165 1.00 97.00 80 ALA A C 1
ATOM 646 O O . ALA A 1 80 ? -11.404 -5.489 -2.188 1.00 97.00 80 ALA A O 1
ATOM 647 N N . GLY A 1 81 ? -12.001 -5.328 -4.353 1.00 96.44 81 GLY A N 1
ATOM 648 C CA . GLY A 1 81 ? -12.035 -6.770 -4.614 1.00 96.44 81 GLY A CA 1
ATOM 649 C C . GLY A 1 81 ? -10.651 -7.429 -4.599 1.00 96.44 81 GLY A C 1
ATOM 650 O O . GLY A 1 81 ? -10.526 -8.605 -4.252 1.00 96.44 81 GLY A O 1
ATOM 651 N N . ALA A 1 82 ? -9.596 -6.670 -4.904 1.00 97.00 82 ALA A N 1
ATOM 652 C CA . ALA A 1 82 ? -8.220 -7.158 -4.921 1.00 97.00 82 ALA A CA 1
ATOM 653 C C . ALA A 1 82 ? -7.586 -7.252 -3.520 1.00 97.00 82 ALA A C 1
ATOM 655 O O . ALA A 1 82 ? -6.688 -8.076 -3.318 1.00 97.00 82 ALA A O 1
ATOM 656 N N . ILE A 1 83 ? -8.048 -6.454 -2.543 1.00 97.62 83 ILE A N 1
ATOM 657 C CA . ILE A 1 83 ? -7.450 -6.314 -1.197 1.00 97.62 83 ILE A CA 1
ATOM 658 C C . ILE A 1 83 ? -7.042 -7.635 -0.529 1.00 97.62 83 ILE A C 1
ATOM 660 O O . ILE A 1 83 ? -5.904 -7.690 -0.053 1.00 97.62 83 ILE A O 1
ATOM 664 N N . PRO A 1 84 ? -7.862 -8.709 -0.503 1.00 97.19 84 PRO A N 1
ATOM 665 C CA . PRO A 1 84 ? -7.482 -9.960 0.157 1.00 97.19 84 PRO A CA 1
ATOM 666 C C . PRO A 1 84 ? -6.148 -10.532 -0.355 1.00 97.19 84 PRO A C 1
ATOM 668 O O . PRO A 1 84 ? -5.376 -11.110 0.411 1.00 97.19 84 PRO A O 1
ATOM 671 N N . ARG A 1 85 ? -5.838 -10.328 -1.643 1.00 96.44 85 ARG A N 1
ATOM 672 C CA . ARG A 1 85 ? -4.600 -10.791 -2.292 1.00 96.44 85 ARG A CA 1
ATOM 673 C C . ARG A 1 85 ? -3.401 -9.883 -2.014 1.00 96.44 85 ARG A C 1
ATOM 675 O O . ARG A 1 85 ? -2.262 -10.322 -2.145 1.00 96.44 85 ARG A O 1
ATOM 682 N N . LEU A 1 86 ? -3.640 -8.637 -1.605 1.00 97.31 86 LEU A N 1
ATOM 683 C CA . LEU A 1 86 ? -2.596 -7.646 -1.320 1.00 97.31 86 LEU A CA 1
ATOM 684 C C . LEU A 1 86 ? -2.020 -7.796 0.094 1.00 97.31 86 LEU A C 1
ATOM 686 O O . LEU A 1 86 ? -0.910 -7.337 0.356 1.00 97.31 86 LEU A O 1
ATOM 690 N N . ILE A 1 87 ? -2.750 -8.446 1.009 1.00 96.88 87 ILE A N 1
ATOM 691 C CA . ILE A 1 87 ? -2.417 -8.467 2.442 1.00 96.88 87 ILE A CA 1
ATOM 692 C C . ILE A 1 87 ? -1.053 -9.088 2.716 1.00 96.88 87 ILE A C 1
ATOM 694 O O . ILE A 1 87 ? -0.248 -8.506 3.443 1.00 96.88 87 ILE A O 1
ATOM 698 N N . LEU A 1 88 ? -0.773 -10.257 2.136 1.00 94.62 88 LEU A N 1
ATOM 699 C CA . LEU A 1 88 ? 0.493 -10.951 2.356 1.00 94.62 88 LEU A CA 1
ATOM 700 C C . LEU A 1 88 ? 1.705 -10.151 1.836 1.00 94.62 88 LEU A C 1
ATOM 702 O O . LEU A 1 88 ? 2.605 -9.891 2.643 1.00 94.62 88 LEU A O 1
ATOM 706 N N . PRO A 1 89 ? 1.761 -9.725 0.556 1.00 95.25 89 PRO A N 1
ATOM 707 C CA . PRO A 1 89 ? 2.908 -8.965 0.063 1.00 95.25 89 PRO A CA 1
ATOM 708 C C . PRO A 1 89 ? 3.039 -7.597 0.754 1.00 95.25 89 PRO A C 1
ATOM 710 O O . PRO A 1 89 ? 4.148 -7.198 1.122 1.00 95.25 89 PRO A O 1
ATOM 713 N N . LEU A 1 90 ? 1.928 -6.919 1.068 1.00 97.31 90 LEU A N 1
ATOM 714 C CA . LEU A 1 90 ? 1.971 -5.657 1.810 1.00 97.31 90 LEU A CA 1
ATOM 715 C C . LEU A 1 90 ? 2.532 -5.855 3.226 1.00 97.31 90 LEU A C 1
ATOM 717 O O . LEU A 1 90 ? 3.445 -5.134 3.633 1.00 97.31 90 LEU A O 1
ATOM 721 N N . LYS A 1 91 ? 2.080 -6.879 3.959 1.00 96.31 91 LYS A N 1
ATOM 722 C CA . LYS A 1 91 ? 2.609 -7.231 5.288 1.00 96.31 91 LYS A CA 1
ATOM 723 C C . LYS A 1 91 ? 4.115 -7.502 5.264 1.00 96.31 91 LYS A C 1
ATOM 725 O O . LYS A 1 91 ? 4.812 -7.144 6.215 1.00 96.31 91 LYS A O 1
ATOM 730 N N . CYS A 1 92 ? 4.635 -8.115 4.199 1.00 94.19 92 CYS A N 1
ATOM 731 C CA . CYS A 1 92 ? 6.072 -8.338 4.039 1.00 94.19 92 CYS A CA 1
ATOM 732 C C . CYS A 1 92 ? 6.859 -7.020 4.014 1.00 94.19 92 CYS A C 1
ATOM 734 O O . CYS A 1 92 ? 7.871 -6.918 4.710 1.00 94.19 92 CYS A O 1
ATOM 736 N N . SER A 1 93 ? 6.369 -6.005 3.294 1.00 95.62 93 SER A N 1
ATOM 737 C CA . SER A 1 93 ? 6.989 -4.671 3.274 1.00 95.62 93 SER A CA 1
ATOM 738 C C . SER A 1 93 ? 6.891 -3.956 4.632 1.00 95.62 93 SER A C 1
ATOM 740 O O . SER A 1 93 ? 7.886 -3.418 5.117 1.00 95.62 93 SER A O 1
ATOM 742 N N . LEU A 1 94 ? 5.740 -4.050 5.314 1.00 96.81 94 LEU A N 1
ATOM 743 C CA . LEU A 1 94 ? 5.491 -3.428 6.624 1.00 96.81 94 LEU A CA 1
ATOM 744 C C . LEU A 1 94 ? 6.296 -4.057 7.773 1.00 96.81 94 LEU A C 1
ATOM 746 O O . LEU A 1 94 ? 6.489 -3.433 8.812 1.00 96.81 94 LEU A O 1
ATOM 750 N N . ARG A 1 95 ? 6.777 -5.293 7.605 1.00 95.38 95 ARG A N 1
ATOM 751 C CA . ARG A 1 95 ? 7.665 -5.973 8.565 1.00 95.38 95 ARG A CA 1
ATOM 752 C C . ARG A 1 95 ? 9.150 -5.690 8.304 1.00 95.38 95 ARG A C 1
ATOM 754 O O . ARG A 1 95 ? 10.006 -6.170 9.051 1.00 95.38 95 ARG A O 1
ATOM 761 N N . SER A 1 96 ? 9.482 -4.973 7.232 1.00 93.12 96 SER A N 1
ATOM 762 C CA . SER A 1 96 ? 10.874 -4.736 6.865 1.00 93.12 96 SER A CA 1
ATOM 763 C C . SER A 1 96 ? 11.611 -3.924 7.929 1.00 93.12 96 SER A C 1
ATOM 765 O O . SER A 1 96 ? 11.092 -2.956 8.476 1.00 93.12 96 SER A O 1
ATOM 767 N N . ARG A 1 97 ? 12.862 -4.314 8.199 1.00 90.25 97 ARG A N 1
ATOM 768 C CA . ARG A 1 97 ? 13.791 -3.532 9.031 1.00 90.25 97 ARG A CA 1
ATOM 769 C C . ARG A 1 97 ? 14.509 -2.442 8.237 1.00 90.25 97 ARG A C 1
ATOM 771 O O . ARG A 1 97 ? 15.206 -1.636 8.839 1.00 90.25 97 ARG A O 1
ATOM 778 N N . ASP A 1 98 ? 14.370 -2.452 6.913 1.00 91.12 98 ASP A N 1
ATOM 779 C CA . ASP A 1 98 ? 14.873 -1.398 6.043 1.00 91.12 98 ASP A CA 1
ATOM 780 C C . ASP A 1 98 ? 13.875 -0.223 6.027 1.00 91.12 98 ASP A C 1
ATOM 782 O O . ASP A 1 98 ? 12.735 -0.413 5.582 1.00 91.12 98 ASP A O 1
ATOM 786 N N . PRO A 1 99 ? 14.272 0.979 6.495 1.00 91.69 99 PRO A N 1
ATOM 787 C CA . PRO A 1 99 ? 13.403 2.154 6.528 1.00 91.69 99 PRO A CA 1
ATOM 788 C C . PRO A 1 99 ? 12.780 2.495 5.174 1.00 91.69 99 PRO A C 1
ATOM 790 O O . PRO A 1 99 ? 11.605 2.853 5.122 1.00 91.69 99 PRO A O 1
ATOM 793 N N . ALA A 1 100 ? 13.531 2.359 4.076 1.00 91.62 100 ALA A N 1
ATOM 794 C CA . ALA A 1 100 ? 13.043 2.705 2.743 1.00 91.62 100 ALA A CA 1
ATOM 795 C C . ALA A 1 100 ? 11.908 1.768 2.298 1.00 91.62 100 ALA A C 1
ATOM 797 O O . ALA A 1 100 ? 10.836 2.233 1.910 1.00 91.62 100 ALA A O 1
ATOM 798 N N . THR A 1 101 ? 12.103 0.455 2.431 1.00 94.81 101 THR A N 1
ATOM 799 C CA . THR A 1 101 ? 11.077 -0.565 2.157 1.00 94.81 101 THR A CA 1
ATOM 800 C C . THR A 1 101 ? 9.832 -0.366 3.022 1.00 94.81 101 THR A C 1
ATOM 802 O O . THR A 1 101 ? 8.713 -0.385 2.511 1.00 94.81 101 THR A O 1
ATOM 805 N N . LEU A 1 102 ? 10.013 -0.131 4.326 1.00 95.75 102 LEU A N 1
ATOM 806 C CA . LEU A 1 102 ? 8.901 0.104 5.247 1.00 95.75 102 LEU A CA 1
ATOM 807 C C . LEU A 1 102 ? 8.095 1.348 4.848 1.00 95.75 102 LEU A C 1
ATOM 809 O O . LEU A 1 102 ? 6.868 1.292 4.786 1.00 95.75 102 LEU A O 1
ATOM 813 N N . ARG A 1 103 ? 8.763 2.461 4.520 1.00 95.31 103 ARG A N 1
ATOM 814 C CA . ARG A 1 103 ? 8.094 3.684 4.046 1.00 95.31 103 ARG A CA 1
ATOM 815 C C . ARG A 1 103 ? 7.307 3.443 2.766 1.00 95.31 103 ARG A C 1
ATOM 817 O O . ARG A 1 103 ? 6.177 3.907 2.679 1.00 95.31 103 ARG A O 1
ATOM 824 N N . ARG A 1 104 ? 7.853 2.698 1.804 1.00 96.88 104 ARG A N 1
ATOM 825 C CA . ARG A 1 104 ? 7.130 2.335 0.573 1.00 96.88 104 ARG A CA 1
ATOM 826 C C . ARG A 1 104 ? 5.883 1.497 0.867 1.00 96.88 104 ARG A C 1
ATOM 828 O O . ARG A 1 104 ? 4.822 1.766 0.304 1.00 96.88 104 ARG A O 1
ATOM 835 N N . GLY A 1 105 ? 5.973 0.561 1.813 1.00 98.00 105 GLY A N 1
ATOM 836 C CA . GLY A 1 105 ? 4.820 -0.182 2.331 1.00 98.00 105 GLY A CA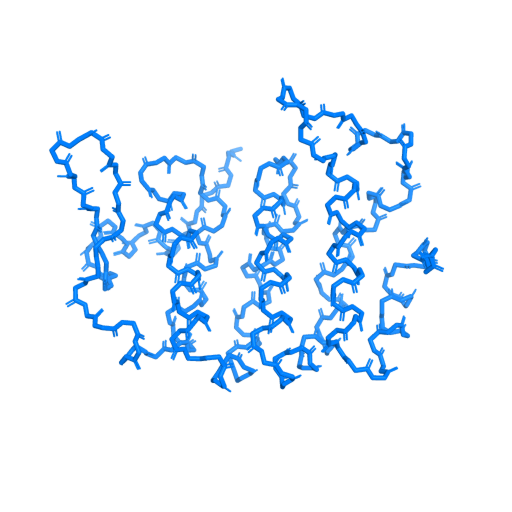 1
ATOM 837 C C . GLY A 1 105 ? 3.757 0.722 2.960 1.00 98.00 105 GLY A C 1
ATOM 838 O O . GLY A 1 105 ? 2.578 0.610 2.633 1.00 98.00 105 GLY A O 1
ATOM 839 N N . LEU A 1 106 ? 4.164 1.672 3.807 1.00 98.19 106 LEU A N 1
ATOM 840 C CA . LEU A 1 106 ? 3.258 2.651 4.423 1.00 98.19 106 LEU A CA 1
ATOM 841 C C . LEU A 1 106 ? 2.605 3.570 3.381 1.00 98.19 106 LEU A C 1
ATOM 843 O O . LEU A 1 106 ? 1.404 3.821 3.455 1.00 98.19 106 LEU A O 1
ATOM 847 N N . THR A 1 107 ? 3.368 4.042 2.393 1.00 98.06 107 THR A N 1
ATOM 848 C CA . THR A 1 107 ? 2.855 4.849 1.277 1.00 98.06 107 THR A CA 1
ATOM 849 C C . THR A 1 107 ? 1.831 4.066 0.462 1.00 98.06 107 THR A C 1
ATOM 851 O O . THR A 1 107 ? 0.761 4.594 0.173 1.00 98.06 107 THR A O 1
ATOM 854 N N . THR A 1 108 ? 2.109 2.795 0.162 1.00 98.50 108 THR A N 1
ATOM 855 C CA . THR A 1 108 ? 1.173 1.910 -0.548 1.00 98.50 108 THR A CA 1
ATOM 856 C C . THR A 1 108 ? -0.098 1.683 0.265 1.00 98.50 108 THR A C 1
ATOM 858 O O . THR A 1 108 ? -1.194 1.810 -0.270 1.00 98.50 108 THR A O 1
ATOM 861 N N . LEU A 1 109 ? 0.020 1.437 1.575 1.00 98.50 109 LEU A N 1
ATOM 862 C CA . LEU A 1 109 ? -1.131 1.325 2.476 1.00 98.50 109 LEU A CA 1
ATOM 863 C C . LEU A 1 109 ? -1.994 2.600 2.463 1.00 98.50 109 LEU A C 1
ATOM 865 O O . LEU A 1 109 ? -3.218 2.516 2.407 1.00 98.50 109 LEU A O 1
ATOM 869 N N . CYS A 1 110 ? -1.366 3.780 2.471 1.00 98.38 110 CYS A N 1
ATOM 870 C CA . CYS A 1 110 ? -2.078 5.055 2.358 1.00 98.38 110 CYS A CA 1
ATOM 871 C C . CYS A 1 110 ? -2.778 5.211 1.006 1.00 98.38 110 CYS A C 1
ATOM 873 O O . CYS A 1 110 ? -3.899 5.708 0.965 1.00 98.38 110 CYS A O 1
ATOM 875 N N . ALA A 1 111 ? -2.115 4.829 -0.086 1.00 98.25 111 ALA A N 1
ATOM 876 C CA . ALA A 1 111 ? -2.662 4.931 -1.434 1.00 98.25 111 ALA A CA 1
ATOM 877 C C . ALA A 1 111 ? -3.875 4.009 -1.613 1.00 98.25 111 ALA A C 1
ATOM 879 O O . ALA A 1 111 ? -4.906 4.458 -2.103 1.00 98.25 111 ALA A O 1
ATOM 880 N N . LEU A 1 112 ? -3.797 2.769 -1.117 1.00 98.25 112 LEU A N 1
ATOM 881 C CA . LEU A 1 112 ? -4.919 1.827 -1.110 1.00 98.25 112 LEU A CA 1
ATOM 882 C C . LEU A 1 112 ? -6.121 2.377 -0.333 1.00 98.25 112 LEU A C 1
ATOM 884 O O . LEU A 1 112 ? -7.245 2.291 -0.808 1.00 98.25 112 LEU A O 1
ATOM 888 N N . ALA A 1 113 ? -5.896 2.987 0.833 1.00 97.62 113 ALA A N 1
ATOM 889 C CA . ALA A 1 113 ? -6.988 3.566 1.613 1.00 97.62 113 ALA A CA 1
ATOM 890 C C . ALA A 1 113 ? -7.623 4.793 0.938 1.00 97.62 113 ALA A C 1
ATOM 892 O O . ALA A 1 113 ? -8.808 5.042 1.117 1.00 97.62 113 ALA A O 1
ATOM 893 N N . LYS A 1 114 ? -6.839 5.563 0.176 1.00 97.56 114 LYS A N 1
ATOM 894 C CA . LYS A 1 114 ? -7.284 6.795 -0.490 1.00 97.56 114 LYS A CA 1
ATOM 895 C C . LYS A 1 114 ? -7.919 6.575 -1.861 1.00 97.56 114 LYS A C 1
ATOM 897 O O . LYS A 1 114 ? -8.617 7.470 -2.321 1.00 97.56 114 LYS A O 1
ATOM 902 N N . CYS A 1 115 ? -7.635 5.455 -2.529 1.00 96.62 115 CYS A N 1
ATOM 903 C CA . CYS A 1 115 ? -8.023 5.272 -3.929 1.00 96.62 115 CYS A CA 1
ATOM 904 C C . CYS A 1 115 ? -9.546 5.216 -4.129 1.00 96.62 115 CYS A C 1
ATOM 906 O O . CYS A 1 115 ? -10.043 5.779 -5.098 1.00 96.62 115 CYS A O 1
ATOM 908 N N . SER A 1 116 ? -10.288 4.613 -3.196 1.00 96.81 116 SER A N 1
ATOM 909 C CA . SER A 1 116 ? -11.754 4.605 -3.186 1.00 96.81 116 SER A CA 1
ATOM 910 C C . SER A 1 116 ? -12.303 4.384 -1.767 1.00 96.81 116 SER A C 1
ATOM 912 O O . SER A 1 116 ? -11.625 3.756 -0.941 1.00 96.81 116 SER A O 1
ATOM 914 N N . PRO A 1 117 ? -13.517 4.878 -1.447 1.00 96.12 117 PRO A N 1
ATOM 915 C CA . PRO A 1 117 ? -14.174 4.613 -0.164 1.00 96.12 117 PRO A CA 1
ATOM 916 C C . PRO A 1 117 ? -14.314 3.116 0.145 1.00 96.12 117 PRO A C 1
ATOM 918 O O . PRO A 1 117 ? -14.099 2.686 1.280 1.00 96.12 117 PRO A O 1
ATOM 921 N N . GLU A 1 118 ? -14.623 2.309 -0.869 1.00 96.75 118 GLU A N 1
ATOM 922 C CA . GLU A 1 118 ? -14.788 0.861 -0.770 1.00 96.75 118 GLU A CA 1
ATOM 923 C C . GLU A 1 118 ? -13.466 0.179 -0.412 1.00 96.75 118 GLU A C 1
ATOM 925 O O . GLU A 1 118 ? -13.441 -0.701 0.450 1.00 96.75 118 GLU A O 1
ATOM 930 N N . ALA A 1 119 ? -12.353 0.606 -1.019 1.00 97.38 119 ALA A N 1
ATOM 931 C CA . ALA A 1 119 ? -11.031 0.082 -0.691 1.00 97.38 119 ALA A CA 1
ATOM 932 C C . ALA A 1 119 ? -10.613 0.457 0.740 1.00 97.38 119 ALA A C 1
ATOM 934 O O . ALA A 1 119 ? -10.125 -0.396 1.489 1.00 97.38 119 ALA A O 1
ATOM 935 N N . GLY A 1 120 ? -10.854 1.706 1.153 1.00 97.00 120 GLY A N 1
ATOM 936 C CA . GLY A 1 120 ? -10.615 2.164 2.522 1.00 97.00 120 GLY A CA 1
ATOM 937 C C . GLY A 1 120 ? -11.378 1.336 3.558 1.00 97.00 120 GLY A C 1
ATOM 938 O O . GLY A 1 120 ? -10.774 0.829 4.507 1.00 97.00 120 GLY A O 1
ATOM 939 N N . ALA A 1 121 ? -12.678 1.125 3.344 1.00 96.75 121 ALA A N 1
ATOM 940 C CA . ALA A 1 121 ? -13.515 0.301 4.214 1.00 96.75 121 ALA A CA 1
ATOM 941 C C . ALA A 1 121 ? -13.069 -1.173 4.230 1.00 96.75 121 ALA A C 1
ATOM 943 O O . ALA A 1 121 ? -12.950 -1.779 5.297 1.00 96.75 121 ALA A O 1
ATOM 944 N N . ALA A 1 122 ? -12.755 -1.752 3.069 1.00 97.31 122 ALA A N 1
ATOM 945 C CA . ALA A 1 122 ? -12.316 -3.141 2.962 1.00 97.31 122 ALA A CA 1
ATOM 946 C C . ALA A 1 122 ? -10.971 -3.403 3.669 1.00 97.31 122 ALA A C 1
ATOM 948 O O . ALA A 1 122 ? -10.793 -4.468 4.266 1.00 97.31 122 ALA A O 1
ATOM 949 N N . LEU A 1 123 ? -10.042 -2.437 3.684 1.00 97.56 123 LEU A N 1
ATOM 950 C CA . LEU A 1 123 ? -8.770 -2.557 4.411 1.00 97.56 123 LEU A CA 1
ATOM 951 C C . LEU A 1 123 ? -8.955 -2.753 5.921 1.00 97.56 123 LEU A C 1
ATOM 953 O O . LEU A 1 123 ? -8.135 -3.440 6.540 1.00 97.56 123 LEU A O 1
ATOM 957 N N . VAL A 1 124 ? -10.018 -2.198 6.516 1.00 97.44 124 VAL A N 1
ATOM 958 C CA . VAL A 1 124 ? -10.288 -2.307 7.961 1.00 97.44 124 VAL A CA 1
ATOM 959 C C . VAL A 1 124 ? -10.385 -3.769 8.396 1.00 97.44 124 VAL A C 1
ATOM 961 O O . VAL A 1 124 ? -9.827 -4.142 9.431 1.00 97.44 124 VAL A O 1
ATOM 964 N N . GLY A 1 125 ? -10.984 -4.626 7.561 1.00 97.25 125 GLY A N 1
ATOM 965 C CA . GLY A 1 125 ? -11.087 -6.069 7.805 1.00 97.25 125 GLY A CA 1
ATOM 966 C C . GLY A 1 125 ? -9.733 -6.773 7.957 1.00 97.25 125 GLY A C 1
ATOM 967 O O . GLY A 1 125 ? -9.652 -7.833 8.575 1.00 97.25 125 GLY A O 1
ATOM 968 N N . TYR A 1 126 ? -8.647 -6.162 7.477 1.00 98.00 126 TYR A N 1
ATOM 969 C CA . TYR A 1 126 ? -7.301 -6.736 7.463 1.00 98.00 126 TYR A CA 1
ATOM 970 C C . TYR A 1 126 ? -6.296 -6.005 8.360 1.00 98.00 126 TYR A C 1
ATOM 972 O O . TYR A 1 126 ? -5.121 -6.387 8.409 1.00 98.00 126 TYR A O 1
ATOM 980 N N . PHE A 1 127 ? -6.727 -5.006 9.137 1.00 97.62 127 PHE A N 1
ATOM 981 C CA . PHE A 1 127 ? -5.852 -4.304 10.085 1.00 97.62 127 PHE A CA 1
ATOM 982 C C . PHE A 1 127 ? -5.178 -5.246 11.087 1.00 97.62 127 PHE A C 1
ATOM 984 O O . PHE A 1 127 ? -4.011 -5.043 11.416 1.00 97.62 127 PHE A O 1
ATOM 991 N N . HIS A 1 128 ? -5.846 -6.335 11.476 1.00 96.69 128 HIS A N 1
ATOM 992 C CA . HIS A 1 128 ? -5.278 -7.362 12.353 1.00 96.69 128 HIS A CA 1
ATOM 993 C C . HIS A 1 128 ? -4.065 -8.102 11.772 1.00 96.69 128 HIS A C 1
ATOM 995 O O . HIS A 1 128 ? -3.307 -8.726 12.509 1.00 96.69 128 HIS A O 1
ATOM 1001 N N . GLN A 1 129 ? -3.837 -8.021 10.460 1.00 97.38 129 GLN A N 1
ATOM 1002 C CA . GLN A 1 129 ? -2.659 -8.597 9.808 1.00 97.38 129 GLN A CA 1
ATOM 1003 C C . GLN A 1 129 ? -1.614 -7.538 9.460 1.00 97.38 129 GLN A C 1
ATOM 1005 O O . GLN A 1 129 ? -0.417 -7.830 9.526 1.00 97.38 129 GLN A O 1
ATOM 1010 N N . LEU A 1 130 ? -2.066 -6.337 9.085 1.00 97.69 130 LEU A N 1
ATOM 1011 C CA . LEU A 1 130 ? -1.224 -5.263 8.552 1.00 97.69 130 LEU A CA 1
ATOM 1012 C C . LEU A 1 130 ? -0.622 -4.357 9.631 1.00 97.69 130 LEU A C 1
ATOM 1014 O O . LEU A 1 130 ? 0.510 -3.907 9.473 1.00 97.69 130 LEU A O 1
ATOM 1018 N N . LEU A 1 131 ? -1.346 -4.089 10.719 1.00 97.06 131 LEU A N 1
ATOM 1019 C CA . LEU A 1 131 ? -0.931 -3.133 11.751 1.00 97.06 131 LEU A CA 1
ATOM 1020 C C . LEU A 1 131 ? 0.016 -3.692 12.829 1.00 97.06 131 LEU A C 1
ATOM 1022 O O . LEU A 1 131 ? 0.894 -2.939 13.255 1.00 97.06 131 LEU A O 1
ATOM 1026 N N . PRO A 1 132 ? -0.063 -4.971 13.260 1.00 95.69 132 PRO A N 1
ATOM 1027 C CA . PRO A 1 132 ? 0.826 -5.487 14.305 1.00 95.69 132 PRO A CA 1
ATOM 1028 C C . PRO A 1 132 ? 2.334 -5.287 14.063 1.00 95.69 132 PRO A C 1
ATOM 1030 O O . PRO A 1 132 ? 3.032 -4.967 15.027 1.00 95.69 132 PRO A O 1
ATOM 1033 N N . PRO A 1 133 ? 2.872 -5.396 12.825 1.00 94.94 133 PRO A N 1
ATOM 1034 C CA . PRO A 1 133 ? 4.276 -5.074 12.550 1.00 94.94 133 PRO A CA 1
ATOM 1035 C C . PRO A 1 133 ? 4.698 -3.661 12.979 1.00 94.94 133 PRO A C 1
ATOM 1037 O O . PRO A 1 133 ? 5.849 -3.456 13.351 1.00 94.94 133 PRO A O 1
ATOM 1040 N N . LEU A 1 134 ? 3.772 -2.699 12.975 1.00 95.62 134 LEU A N 1
ATOM 1041 C CA . LEU A 1 134 ? 4.032 -1.295 13.301 1.00 95.62 134 LEU A CA 1
ATOM 1042 C C . LEU A 1 134 ? 3.978 -1.018 14.808 1.00 95.62 134 LEU A C 1
ATOM 1044 O O . LEU A 1 134 ? 4.455 0.022 15.264 1.00 95.62 134 LEU A O 1
ATOM 1048 N N . ASN A 1 135 ? 3.425 -1.943 15.598 1.00 93.56 135 ASN A N 1
ATOM 1049 C CA . ASN A 1 135 ? 3.145 -1.710 17.011 1.00 93.56 135 ASN A CA 1
ATOM 1050 C C . ASN A 1 135 ? 4.431 -1.438 17.812 1.00 93.56 135 ASN A C 1
ATOM 1052 O O . ASN A 1 135 ? 4.472 -0.537 18.645 1.00 93.56 135 ASN A O 1
ATOM 1056 N N . HIS A 1 136 ? 5.531 -2.132 17.498 1.00 91.75 136 HIS A N 1
ATOM 1057 C CA . HIS A 1 136 ? 6.809 -1.882 18.173 1.00 91.75 136 HIS A CA 1
ATOM 1058 C C . HIS A 1 136 ? 7.354 -0.466 17.909 1.00 91.75 136 HIS A C 1
ATOM 1060 O O . HIS A 1 136 ? 8.082 0.067 18.741 1.00 91.75 136 HIS A O 1
ATOM 1066 N N . ILE A 1 137 ? 7.051 0.133 16.750 1.00 93.44 137 ILE A N 1
ATOM 1067 C CA . ILE A 1 137 ? 7.483 1.495 16.398 1.00 93.44 137 ILE A CA 1
ATOM 1068 C C . ILE A 1 137 ? 6.663 2.493 17.212 1.00 93.44 137 ILE A C 1
ATOM 1070 O O . ILE A 1 137 ? 7.221 3.408 17.812 1.00 93.44 137 ILE A O 1
ATOM 1074 N N . MET A 1 138 ? 5.352 2.261 17.293 1.00 93.31 138 MET A N 1
ATOM 1075 C CA . MET A 1 138 ? 4.432 3.087 18.073 1.00 93.31 138 MET A CA 1
ATOM 1076 C C . MET A 1 138 ? 4.741 3.043 19.573 1.00 93.31 138 MET A C 1
ATOM 1078 O O . MET A 1 138 ? 4.757 4.085 20.218 1.00 93.31 138 MET A O 1
ATOM 1082 N N . HIS A 1 139 ? 5.085 1.872 20.116 1.00 91.00 139 HIS A N 1
ATOM 1083 C CA . HIS A 1 139 ? 5.497 1.726 21.516 1.00 91.00 139 HIS A CA 1
ATOM 1084 C C . HIS A 1 139 ? 6.798 2.462 21.865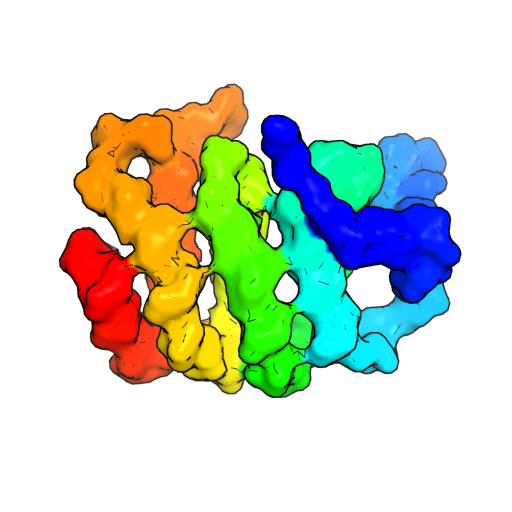 1.00 91.00 139 HIS A C 1
ATOM 1086 O O . HIS A 1 139 ? 6.938 2.932 22.989 1.00 91.00 139 HIS A O 1
ATOM 1092 N N . GLN A 1 140 ? 7.753 2.561 20.935 1.00 89.81 140 GLN A N 1
ATOM 1093 C CA . GLN A 1 140 ? 9.003 3.292 21.178 1.00 89.81 140 GLN A CA 1
ATOM 1094 C C . GLN A 1 140 ? 8.812 4.815 21.173 1.00 89.81 140 GLN A C 1
ATOM 1096 O O . GLN A 1 140 ? 9.613 5.536 21.767 1.00 89.81 140 GLN A O 1
ATOM 1101 N N . GLY A 1 141 ? 7.765 5.305 20.505 1.00 87.56 141 GLY A N 1
ATOM 1102 C CA . GLY A 1 141 ? 7.421 6.721 20.483 1.00 87.56 141 GLY A CA 1
ATOM 1103 C C . GLY A 1 141 ? 8.452 7.619 19.773 1.00 87.56 141 GLY A C 1
ATOM 1104 O O . GLY A 1 141 ? 9.393 7.145 19.125 1.00 87.56 141 GLY A O 1
ATOM 1105 N N . PRO A 1 142 ? 8.314 8.949 19.909 1.00 85.06 142 PRO A N 1
ATOM 1106 C CA . PRO A 1 142 ? 9.149 9.936 19.217 1.00 85.06 142 PRO A CA 1
ATOM 1107 C C . PRO A 1 142 ? 10.609 9.991 19.707 1.00 85.06 142 PRO A C 1
ATOM 1109 O O . PRO A 1 142 ? 11.433 10.615 19.053 1.00 85.06 142 PRO A O 1
ATOM 1112 N N . GLY A 1 143 ? 10.959 9.321 20.811 1.00 83.75 143 GLY A N 1
ATOM 1113 C CA . GLY A 1 143 ? 12.350 9.144 21.264 1.00 83.75 143 GLY A CA 1
ATOM 1114 C C . GLY A 1 143 ? 12.992 7.826 20.810 1.00 83.75 143 GLY A C 1
ATOM 1115 O O . GLY A 1 143 ? 14.129 7.528 21.166 1.00 83.75 143 GLY A O 1
ATOM 1116 N N . GLY A 1 144 ? 12.250 7.005 20.064 1.00 85.62 144 GLY A N 1
ATOM 1117 C CA . GLY A 1 144 ? 12.669 5.678 19.638 1.00 85.62 144 GLY A CA 1
ATOM 1118 C C . GLY A 1 144 ? 13.719 5.649 18.529 1.00 85.62 144 GLY A C 1
ATOM 1119 O O . GLY A 1 144 ? 13.994 6.640 17.855 1.00 85.62 144 GLY A O 1
ATOM 1120 N N . ARG A 1 145 ? 14.223 4.439 18.247 1.00 87.44 145 ARG A N 1
ATOM 1121 C CA . ARG A 1 145 ? 15.179 4.168 17.154 1.00 87.44 145 ARG A CA 1
ATOM 1122 C C . ARG A 1 145 ? 14.704 4.705 15.797 1.00 87.44 145 ARG A C 1
ATOM 1124 O O . ARG A 1 145 ? 15.516 5.099 14.971 1.00 87.44 145 ARG A O 1
ATOM 1131 N N . TRP A 1 146 ? 13.396 4.685 15.565 1.00 86.38 146 TRP A N 1
ATOM 1132 C CA . TRP A 1 146 ? 12.760 5.042 14.292 1.00 86.38 146 TRP A CA 1
ATOM 1133 C C . TRP A 1 146 ? 12.403 6.526 14.169 1.00 86.38 146 TRP A C 1
ATOM 1135 O O . TRP A 1 146 ? 11.735 6.920 13.209 1.00 86.38 146 TRP A O 1
ATOM 1145 N N . SER A 1 147 ? 12.822 7.335 15.140 1.00 85.38 147 SER A N 1
ATOM 1146 C CA . SER A 1 147 ? 12.441 8.742 15.254 1.00 85.38 147 SER A CA 1
ATOM 1147 C C . SER A 1 147 ? 13.541 9.713 14.831 1.00 85.38 147 SER A C 1
ATOM 1149 O O . SER A 1 147 ? 13.269 10.906 14.718 1.00 85.38 147 SER A O 1
ATOM 1151 N N . GLY A 1 148 ? 14.741 9.209 14.521 1.00 81.62 148 GLY A N 1
ATOM 1152 C CA . GLY A 1 148 ? 15.792 9.997 13.877 1.00 81.62 148 GLY A CA 1
ATOM 1153 C C . GLY A 1 148 ? 15.330 10.558 12.529 1.00 81.62 148 GLY A C 1
ATOM 1154 O O . GLY A 1 148 ? 14.584 9.901 11.796 1.00 81.62 148 GLY A O 1
ATOM 1155 N N . ALA A 1 149 ? 15.743 11.789 12.226 1.00 73.06 149 ALA A N 1
ATOM 1156 C CA . ALA A 1 149 ? 15.547 12.375 10.906 1.00 73.06 149 ALA A CA 1
ATOM 1157 C C . ALA A 1 149 ? 16.370 11.598 9.870 1.00 73.06 149 ALA A C 1
ATOM 1159 O O . ALA A 1 149 ? 17.479 11.152 10.169 1.00 73.06 149 ALA A O 1
ATOM 1160 N N . ASP A 1 150 ? 15.829 11.437 8.661 1.00 67.94 150 ASP A N 1
ATOM 1161 C CA . ASP A 1 150 ? 16.604 10.859 7.562 1.00 67.94 150 ASP A CA 1
ATOM 1162 C C . ASP A 1 150 ? 17.775 11.795 7.217 1.00 67.94 150 ASP A C 1
ATOM 1164 O O . ASP A 1 150 ? 17.663 13.014 7.371 1.00 67.94 150 ASP A O 1
ATOM 1168 N N . GLU A 1 151 ? 18.865 11.245 6.673 1.00 63.53 151 GLU A N 1
ATOM 1169 C CA . GLU A 1 151 ? 20.088 11.982 6.294 1.00 63.53 151 GLU A CA 1
ATOM 1170 C C . GLU A 1 151 ? 19.844 13.144 5.297 1.00 63.53 151 GLU A C 1
ATOM 1172 O O . GLU A 1 151 ? 20.729 13.962 5.073 1.00 63.53 151 GLU A O 1
ATOM 1177 N N . GLY A 1 152 ? 18.629 13.264 4.739 1.00 64.88 152 GLY A N 1
ATOM 1178 C CA . GLY A 1 152 ? 18.173 14.361 3.875 1.00 64.88 152 GLY A CA 1
ATOM 1179 C C . GLY A 1 152 ? 17.062 15.253 4.454 1.00 64.88 152 GLY A C 1
ATOM 1180 O O . GLY A 1 152 ? 16.356 15.899 3.685 1.00 64.88 152 GLY A O 1
ATOM 1181 N N . GLY A 1 153 ? 16.831 15.256 5.773 1.00 68.38 153 GLY A N 1
ATOM 1182 C CA . GLY A 1 153 ? 15.793 16.087 6.413 1.00 68.38 153 GLY A CA 1
ATOM 1183 C C . GLY A 1 153 ? 14.353 15.593 6.202 1.00 68.38 153 GLY A C 1
ATOM 1184 O O . GLY A 1 153 ? 13.393 16.329 6.428 1.00 68.38 153 GLY A O 1
ATOM 1185 N N . GLY A 1 154 ? 14.187 14.344 5.759 1.00 74.56 154 GLY A N 1
ATOM 1186 C CA . GLY A 1 154 ? 12.885 13.703 5.583 1.00 74.56 154 GLY A CA 1
ATOM 1187 C C . GLY A 1 154 ? 12.174 13.395 6.907 1.00 74.56 154 GLY A C 1
ATOM 1188 O O . GLY A 1 154 ? 12.788 13.333 7.974 1.00 74.56 154 GLY A O 1
ATOM 1189 N N . LYS A 1 155 ? 10.854 13.157 6.835 1.00 83.38 155 LYS A N 1
ATOM 1190 C CA . LYS A 1 155 ? 10.046 12.702 7.985 1.00 83.38 155 LYS A CA 1
ATOM 1191 C C . LYS A 1 155 ? 10.657 11.429 8.568 1.00 83.38 155 LYS A C 1
ATOM 1193 O O . LYS A 1 155 ? 10.967 10.520 7.810 1.00 83.38 155 LYS A O 1
ATOM 1198 N N . SER A 1 156 ? 10.754 11.295 9.888 1.00 91.62 156 SER A N 1
ATOM 1199 C CA . SER A 1 156 ? 11.196 10.039 10.516 1.00 91.62 156 SER A CA 1
ATOM 1200 C C . SER A 1 156 ? 10.252 8.871 10.192 1.00 91.62 156 SER A C 1
ATOM 1202 O O . SER A 1 156 ? 9.117 9.078 9.746 1.00 91.62 156 SER A O 1
ATOM 1204 N N . VAL A 1 157 ? 10.699 7.626 10.376 1.00 92.62 157 VAL A N 1
ATOM 1205 C CA . VAL A 1 157 ? 9.838 6.453 10.132 1.00 92.62 157 VAL A CA 1
ATOM 1206 C C . VAL A 1 157 ? 8.660 6.461 11.096 1.00 92.62 157 VAL A C 1
ATOM 1208 O O . VAL A 1 157 ? 7.534 6.208 10.673 1.00 92.62 157 VAL A O 1
ATOM 1211 N N . TYR A 1 158 ? 8.889 6.828 12.358 1.00 93.25 158 TYR A N 1
ATOM 1212 C CA . TYR A 1 158 ? 7.821 7.027 13.335 1.00 93.25 158 TYR A CA 1
ATOM 1213 C C . TYR A 1 158 ? 6.759 8.017 12.825 1.00 93.25 158 TYR A C 1
ATOM 1215 O O . TYR A 1 158 ? 5.566 7.712 12.838 1.00 93.25 158 TYR A O 1
ATOM 1223 N N . ALA A 1 159 ? 7.182 9.167 12.287 1.00 93.12 159 ALA A N 1
ATOM 1224 C CA . ALA A 1 159 ? 6.262 10.149 11.715 1.00 93.12 159 ALA A CA 1
ATOM 1225 C C . ALA A 1 159 ? 5.508 9.607 10.485 1.00 93.12 159 ALA A C 1
ATOM 1227 O O . ALA A 1 159 ? 4.323 9.903 10.316 1.00 93.12 159 ALA A O 1
ATOM 1228 N N . SER A 1 160 ? 6.155 8.791 9.645 1.00 94.81 160 SER A N 1
ATOM 1229 C CA . SER A 1 160 ? 5.496 8.101 8.527 1.00 94.81 160 SER A CA 1
ATOM 1230 C C . SER A 1 160 ? 4.451 7.087 8.996 1.00 94.81 160 SER A C 1
ATOM 1232 O O . SER A 1 160 ? 3.368 7.045 8.418 1.00 94.81 160 SER A O 1
ATOM 1234 N N . VAL A 1 161 ? 4.734 6.309 10.047 1.00 95.94 161 VAL A N 1
ATOM 1235 C CA . VAL A 1 161 ? 3.767 5.364 10.632 1.00 95.94 161 VAL A CA 1
ATOM 1236 C C . VAL A 1 161 ? 2.556 6.120 11.166 1.00 95.94 161 VAL A C 1
ATOM 1238 O O . VAL A 1 161 ? 1.428 5.793 10.807 1.00 95.94 161 VAL A O 1
ATOM 1241 N N . LEU A 1 162 ? 2.772 7.176 11.952 1.00 94.94 162 LEU A N 1
ATOM 1242 C CA . LEU A 1 162 ? 1.681 7.979 12.502 1.00 94.94 162 LEU A CA 1
ATOM 1243 C C . LEU A 1 162 ? 0.819 8.608 11.396 1.00 94.94 162 LEU A C 1
ATOM 1245 O O . LEU A 1 162 ? -0.408 8.579 11.470 1.00 94.94 162 LEU A O 1
ATOM 1249 N N . ALA A 1 163 ? 1.449 9.146 10.348 1.00 95.31 163 ALA A N 1
ATOM 1250 C CA . ALA A 1 163 ? 0.741 9.701 9.196 1.00 95.31 163 ALA A CA 1
ATOM 1251 C C . ALA A 1 163 ? -0.068 8.637 8.434 1.00 95.31 163 ALA A C 1
ATOM 1253 O O . ALA A 1 163 ? -1.176 8.926 7.971 1.00 95.31 163 ALA A O 1
ATOM 1254 N N . ALA A 1 164 ? 0.454 7.413 8.327 1.00 97.12 164 ALA A N 1
ATOM 1255 C CA . ALA A 1 164 ? -0.253 6.305 7.703 1.00 97.12 164 ALA A CA 1
ATOM 1256 C C . ALA A 1 164 ? -1.466 5.862 8.526 1.00 97.12 164 ALA A C 1
ATOM 1258 O O . ALA A 1 164 ? -2.553 5.747 7.968 1.00 97.12 164 ALA A O 1
ATOM 1259 N N . LEU A 1 165 ? -1.319 5.710 9.848 1.00 97.06 165 LEU A N 1
ATOM 1260 C CA . LEU A 1 165 ? -2.427 5.360 10.746 1.00 97.06 165 LEU A CA 1
ATOM 1261 C C . LEU A 1 165 ? -3.560 6.392 10.685 1.00 97.06 165 LEU A C 1
ATOM 1263 O O . LEU A 1 165 ? -4.721 6.021 10.545 1.00 97.06 165 LEU A O 1
ATOM 1267 N N . ARG A 1 166 ? -3.221 7.685 10.672 1.00 96.12 166 ARG A N 1
ATOM 1268 C CA . ARG A 1 166 ? -4.197 8.772 10.482 1.00 96.12 166 ARG A CA 1
ATOM 1269 C C . ARG A 1 166 ? -4.890 8.708 9.126 1.00 96.12 166 ARG A C 1
ATOM 1271 O O . ARG A 1 166 ? -6.085 8.961 9.027 1.00 96.12 166 ARG A O 1
ATOM 1278 N N . THR A 1 167 ? -4.143 8.371 8.077 1.00 97.50 167 THR A N 1
ATOM 1279 C CA . THR A 1 167 ? -4.698 8.250 6.725 1.00 97.50 167 THR A CA 1
ATOM 1280 C C . THR A 1 167 ? -5.712 7.115 6.646 1.00 97.50 167 THR A C 1
ATOM 1282 O O . THR A 1 167 ? -6.812 7.331 6.140 1.00 97.50 167 THR A O 1
ATOM 1285 N N . VAL A 1 168 ? -5.369 5.929 7.156 1.00 97.00 168 VAL A N 1
ATOM 1286 C CA . VAL A 1 168 ? -6.279 4.774 7.125 1.00 97.00 168 VAL A CA 1
ATOM 1287 C C . VAL A 1 168 ? -7.457 4.944 8.084 1.00 97.00 168 VAL A C 1
ATOM 1289 O O . VAL A 1 168 ? -8.544 4.470 7.782 1.00 97.00 168 VAL A O 1
ATOM 1292 N N . GLU A 1 169 ? -7.292 5.674 9.193 1.00 96.69 169 GLU A N 1
ATOM 1293 C CA . GLU A 1 169 ? -8.412 6.087 10.047 1.00 96.69 169 GLU A CA 1
ATOM 1294 C C . GLU A 1 169 ? -9.394 6.978 9.277 1.00 96.69 169 GLU A C 1
ATOM 1296 O O . GLU A 1 169 ? -10.595 6.728 9.297 1.00 96.69 169 GLU A O 1
ATOM 1301 N N . ALA A 1 170 ? -8.885 7.999 8.578 1.00 96.75 170 ALA A N 1
ATOM 1302 C CA . ALA A 1 170 ? -9.713 8.975 7.873 1.00 96.75 170 ALA A CA 1
ATOM 1303 C C . ALA A 1 170 ? -10.504 8.379 6.696 1.00 96.75 170 ALA A C 1
ATOM 1305 O O . ALA A 1 170 ? -11.569 8.896 6.371 1.00 96.75 170 ALA A O 1
ATOM 1306 N N . HIS A 1 171 ? -10.004 7.307 6.072 1.00 97.00 171 HIS A N 1
ATOM 1307 C CA . HIS A 1 171 ? -10.627 6.696 4.890 1.00 97.00 171 HIS A CA 1
ATOM 1308 C C . HIS A 1 171 ? -11.263 5.323 5.165 1.00 97.00 171 HIS A C 1
ATOM 1310 O O . HIS A 1 171 ? -11.932 4.779 4.297 1.00 97.00 171 HIS A O 1
ATOM 1316 N N . GLY A 1 172 ? -11.086 4.751 6.361 1.00 93.31 172 GLY A N 1
ATOM 1317 C CA . GLY A 1 172 ? -11.626 3.432 6.711 1.00 93.31 172 GLY A CA 1
ATOM 1318 C C . GLY A 1 172 ? -13.063 3.439 7.252 1.00 93.31 172 GLY A C 1
ATOM 1319 O O . GLY A 1 172 ? -13.581 2.392 7.630 1.00 93.31 172 GLY A O 1
ATOM 1320 N N . GLY A 1 173 ? -13.716 4.600 7.337 1.00 93.12 173 GLY A N 1
ATOM 1321 C CA . GLY A 1 173 ? -15.081 4.720 7.860 1.00 93.12 173 GLY A CA 1
ATOM 1322 C C . GLY A 1 173 ? -15.184 4.625 9.390 1.00 93.12 173 GLY A C 1
ATOM 1323 O O . GLY A 1 173 ? -14.208 4.798 10.122 1.00 93.12 173 GLY A O 1
ATOM 1324 N N . SER A 1 174 ? -16.396 4.377 9.896 1.00 91.25 174 SER A N 1
ATOM 1325 C CA . SER A 1 174 ? -16.745 4.512 11.322 1.00 91.25 174 SER A CA 1
ATOM 1326 C C . SER A 1 174 ? -16.022 3.542 12.261 1.00 91.25 174 SER A C 1
ATOM 1328 O O . SER A 1 174 ? -15.798 3.871 13.427 1.00 91.25 174 SER A O 1
ATOM 1330 N N . ASP A 1 175 ? -15.645 2.358 11.777 1.00 92.81 175 ASP A N 1
ATOM 1331 C CA . ASP A 1 175 ? -15.003 1.327 12.602 1.00 92.81 175 ASP A CA 1
ATOM 1332 C C . ASP A 1 175 ? -13.474 1.329 12.516 1.00 92.81 175 ASP A C 1
ATOM 1334 O O . ASP A 1 175 ? -12.812 0.644 13.302 1.00 92.81 175 ASP A O 1
ATOM 1338 N N . ALA A 1 176 ? -12.890 2.157 11.643 1.00 95.31 176 ALA A N 1
ATOM 1339 C CA . ALA A 1 176 ? -11.445 2.224 11.453 1.00 95.31 176 ALA A CA 1
ATOM 1340 C C . ALA A 1 176 ? -10.705 2.554 12.753 1.00 95.31 176 ALA A C 1
ATOM 1342 O O . ALA A 1 176 ? -9.766 1.853 13.124 1.00 95.31 176 ALA A O 1
ATOM 1343 N N . LEU A 1 177 ? -11.160 3.565 13.501 1.00 95.62 177 LEU A N 1
ATOM 1344 C CA . LEU A 1 177 ? -10.524 3.958 14.762 1.00 95.62 177 LEU A CA 1
ATOM 1345 C C . LEU A 1 177 ? -10.558 2.832 15.806 1.00 95.62 177 LEU A C 1
ATOM 1347 O O . LEU A 1 177 ? -9.558 2.595 16.488 1.00 95.62 177 LEU A O 1
ATOM 1351 N N . LYS A 1 178 ? -11.687 2.121 15.927 1.00 95.00 178 LYS A N 1
ATOM 1352 C CA . LYS A 1 178 ? -11.816 0.985 16.854 1.00 95.00 178 LYS A CA 1
ATOM 1353 C C . LYS A 1 178 ? -10.849 -0.134 16.464 1.00 95.00 178 LYS A C 1
ATOM 1355 O O . LYS A 1 178 ? -10.119 -0.633 17.317 1.00 95.00 178 LYS A O 1
ATOM 1360 N N . ALA A 1 179 ? -10.794 -0.476 15.177 1.00 95.88 179 ALA A N 1
ATOM 1361 C CA . ALA A 1 179 ? -9.913 -1.514 14.654 1.00 95.88 179 ALA A CA 1
ATOM 1362 C C . ALA A 1 179 ? -8.423 -1.149 14.785 1.00 95.88 179 ALA A C 1
ATOM 1364 O O . ALA A 1 179 ? -7.607 -2.008 15.126 1.00 95.88 179 ALA A O 1
ATOM 1365 N N . ILE A 1 180 ? -8.051 0.118 14.574 1.00 96.50 180 ILE A N 1
ATOM 1366 C CA . ILE A 1 180 ? -6.678 0.597 14.787 1.00 96.50 180 ILE A CA 1
ATOM 1367 C C . ILE A 1 180 ? -6.307 0.472 16.260 1.00 96.50 180 ILE A C 1
ATOM 1369 O O . ILE A 1 180 ? -5.289 -0.139 16.565 1.00 96.50 180 ILE A O 1
ATOM 1373 N N . LYS A 1 181 ? -7.140 0.980 17.178 1.00 95.06 181 LYS A N 1
ATOM 1374 C CA . LYS A 1 181 ? -6.875 0.912 18.625 1.00 95.06 181 LYS A CA 1
ATOM 1375 C C . LYS A 1 181 ? -6.798 -0.517 19.154 1.00 95.06 181 LYS A C 1
ATOM 1377 O O . LYS A 1 181 ? -6.001 -0.783 20.045 1.00 95.06 181 LYS A O 1
ATOM 1382 N N . PHE A 1 182 ? -7.583 -1.435 18.593 1.00 95.12 182 PHE A N 1
ATOM 1383 C CA . PHE A 1 182 ? -7.500 -2.853 18.938 1.00 95.12 182 PHE A CA 1
ATOM 1384 C C . PHE A 1 182 ? -6.122 -3.448 18.604 1.00 95.12 182 PHE A C 1
ATOM 1386 O O . PHE A 1 182 ? -5.577 -4.226 19.380 1.00 95.12 182 PHE A O 1
ATOM 1393 N N . ASN A 1 183 ? -5.537 -3.058 17.468 1.00 94.81 183 ASN A N 1
ATOM 1394 C CA . ASN A 1 183 ? -4.260 -3.600 16.995 1.00 94.81 183 ASN A CA 1
ATOM 1395 C C . ASN A 1 183 ? -3.029 -2.809 17.460 1.00 94.81 183 ASN A C 1
ATOM 1397 O O . ASN A 1 183 ? -1.935 -3.365 17.555 1.00 94.81 183 ASN A O 1
ATOM 1401 N N . ILE A 1 184 ? -3.196 -1.516 17.729 1.00 94.69 184 ILE A N 1
ATOM 1402 C CA . ILE A 1 184 ? -2.167 -0.590 18.203 1.00 94.69 184 ILE A CA 1
ATOM 1403 C C . ILE A 1 184 ? -2.778 0.236 19.349 1.00 94.69 184 ILE A C 1
ATOM 1405 O O . ILE A 1 184 ? -3.239 1.361 19.130 1.00 94.69 184 ILE A O 1
ATOM 1409 N N . PRO A 1 185 ? -2.783 -0.291 20.589 1.00 92.25 185 PRO A N 1
ATOM 1410 C CA . PRO A 1 185 ? -3.393 0.387 21.739 1.00 92.25 185 PRO A CA 1
ATOM 1411 C C . PRO A 1 185 ? -2.754 1.740 22.080 1.00 92.25 185 PRO A C 1
ATOM 1413 O O . PRO A 1 185 ? -3.387 2.592 22.697 1.00 92.25 185 PRO A O 1
ATOM 1416 N N . THR A 1 186 ? -1.502 1.951 21.668 1.00 91.19 186 THR A N 1
ATOM 1417 C CA . THR A 1 186 ? -0.749 3.199 21.868 1.00 91.19 186 THR A CA 1
ATOM 1418 C C . THR A 1 186 ? -1.125 4.308 20.887 1.00 91.19 186 THR A C 1
ATOM 1420 O O . THR A 1 186 ? -0.672 5.441 21.050 1.00 91.19 186 THR A O 1
ATOM 1423 N N . TYR A 1 187 ? -1.949 4.023 19.873 1.00 92.38 187 TYR A N 1
ATOM 1424 C CA . TYR A 1 187 ? -2.378 5.032 18.913 1.00 92.38 187 TYR A CA 1
ATOM 1425 C C . TYR A 1 187 ? -3.332 6.045 19.560 1.00 92.38 187 TYR A C 1
ATOM 1427 O O . TYR A 1 187 ? -4.434 5.710 20.007 1.00 92.38 187 TYR A O 1
ATOM 1435 N N . GLN A 1 188 ? -2.910 7.310 19.566 1.00 81.50 188 GLN A N 1
ATOM 1436 C CA . GLN A 1 188 ? -3.692 8.442 20.046 1.00 81.50 188 GLN A CA 1
ATOM 1437 C C . GLN A 1 188 ? -3.961 9.415 18.899 1.00 81.50 188 GLN A C 1
ATOM 1439 O O . GLN A 1 188 ? -3.051 9.814 18.167 1.00 81.50 188 GLN A O 1
ATOM 1444 N N . ARG A 1 189 ? -5.229 9.809 18.760 1.00 69.75 189 ARG A N 1
ATOM 1445 C CA . ARG A 1 189 ? -5.648 10.877 17.855 1.00 69.75 189 ARG A CA 1
ATOM 1446 C C . ARG A 1 189 ? -5.312 12.207 18.532 1.00 69.75 189 ARG A C 1
ATOM 1448 O O . ARG A 1 189 ? -6.089 12.673 19.356 1.00 69.75 189 ARG A O 1
ATOM 1455 N N . LEU A 1 190 ? -4.111 12.721 18.259 1.00 56.81 190 LEU A N 1
ATOM 1456 C CA . LEU A 1 190 ? -3.729 14.104 18.577 1.00 56.81 190 LEU A CA 1
ATOM 1457 C C . LEU A 1 190 ? -4.439 15.064 17.628 1.00 56.81 190 LEU A C 1
ATOM 1459 O O . LEU A 1 190 ? -4.396 14.759 16.409 1.00 56.81 190 LEU A O 1
#

Foldseek 3Di:
DQDAQPQQVVCVVVVVDQWDWDQDPVRDTDIDGNDQLLPDDCLPVLLSLLSLLSPDDPPSNVCSLVSNVRNLQNCVVCLLVNVVSNLVSLQVQCLDPDLSSNLSSLVSLLSQLPSDLSSLQSCLVRCLRRVLSCQVLLVQPCVHPQNDADPVRDGTSSRSSLVSLVSSCVSNPDCSVVSNCVNRVSRDDD

Radius of gyration: 16.69 Å; chains: 1; bounding box: 37×30×46 Å

Sequence (190 aa):
RRPRSVLFRKLYDRADLPCKVDHDRAGRTGLRWTLDPATLDVSFFLPIFIDGLVEIEEPYRMLSDRGITALLEASPQDVAGAIPRLILPLKCSLRSRDPATLRRGLTTLCALAKCSPEAGAALVGYFHQLLPPLNHIMHQGPGGRWSGADEGGGKSVYASVLAALRTVEAHGGSDALKAIKFNIPTYQRL

Secondary structure (DSSP, 8-state):
-----SSHHHHHHTT-SSEEEEE-TTS-EEEEESS-GGGS-HHHHHHHHHHGGG--STTHHHHHHHHHHHHHHH-TTTHHHHHHHHHHHHHHHHT-SSHHHHHHHHHHHHHHHHH-HHHHHHHHTTHHHHSHHHHHHHHHGGGSGGGSPPTTSPPPHHHHHHHHHHHHHHHS-TTHHHHHHHH-TT----

pLDDT: mean 91.7, std 9.34, range [50.97, 98.5]